Protein 6Y3W (pdb70)

Nearest PDB structures (foldseek):
  6y3w-assembly1_A-2  TM=1.004E+00  e=6.128E-29  Homo sapiens
  3sp5-assembly1_A  TM=1.003E+00  e=9.587E-29  Homo sapiens
  7b9m-assembly1_A-2  TM=1.004E+00  e=8.766E-29  Homo sapiens
  6hmu-assembly1_A-2  TM=1.004E+00  e=9.587E-29  Homo sapiens
  8b4q-assembly1_A-2  TM=1.004E+00  e=1.199E-28  Homo sapiens

Radius of gyration: 19.13 Å; Cα contacts (8 Å, |Δi|>4): 285; chains: 2; bounding box: 42×53×49 Å

Structure (mmCIF, N/CA/C/O backbone):
data_6Y3W
#
_entry.id   6Y3W
#
_cell.length_a   82.532
_cell.length_b   112.487
_cell.length_c   62.731
_cell.angle_alpha   90.000
_cell.angle_beta   90.000
_cell.angle_gamma   90.000
#
_symmetry.space_group_name_H-M   'C 2 2 21'
#
loop_
_entity.id
_entity.type
_entity.pdbx_description
1 polymer '14-3-3 protein sigma'
2 polymer 'Estrogen Related Receptor gamma phosphopetide'
3 non-polymer 'MAGNESIUM ION'
4 non-polymer 'CHLORIDE ION'
5 non-polymer 3-fluoranyl-~{N}-methyl-~{N}-(2-sulfanylethyl)benzamide
6 water water
#
loop_
_atom_site.group_PDB
_atom_site.id
_atom_site.type_symbol
_atom_site.label_atom_id
_atom_site.label_alt_id
_atom_site.label_comp_id
_atom_site.label_asym_id
_atom_site.label_entity_id
_atom_site.label_seq_id
_atom_site.pdbx_PDB_ins_code
_atom_site.Cartn_x
_atom_site.Cartn_y
_atom_site.Cartn_z
_atom_site.occupancy
_atom_site.B_iso_or_equiv
_atom_site.auth_seq_id
_atom_site.auth_comp_id
_atom_site.auth_asym_id
_atom_site.auth_atom_id
_atom_site.pdbx_PDB_model_num
ATOM 1 N N . ALA A 1 2 ? -43.412 -10.438 -5.236 1.00 29.60 -3 ALA A N 1
ATOM 2 C CA . ALA A 1 2 ? -43.181 -9.445 -6.321 1.00 25.30 -3 ALA A CA 1
ATOM 3 C C . ALA A 1 2 ? -42.387 -10.048 -7.490 1.00 21.25 -3 ALA A C 1
ATOM 4 O O . ALA A 1 2 ? -42.410 -9.521 -8.604 0.76 22.67 -3 ALA A O 1
ATOM 11 N N . MET A 1 3 ? -41.684 -11.158 -7.242 1.00 18.61 -2 MET A N 1
ATO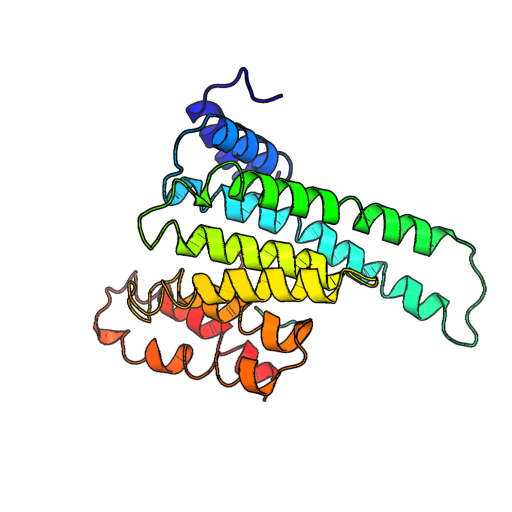M 12 C CA . MET A 1 3 ? -40.951 -11.874 -8.282 1.00 13.35 -2 MET A CA 1
ATOM 13 C C . MET A 1 3 ? -41.733 -13.030 -8.884 1.00 13.78 -2 MET A C 1
ATOM 14 O O . MET A 1 3 ? -41.193 -13.756 -9.730 1.00 13.60 -2 MET A O 1
ATOM 28 N N . GLY A 1 4 ? -42.997 -13.198 -8.496 1.00 15.54 -1 GLY A N 1
ATOM 29 C CA . GLY A 1 4 ? -43.761 -14.349 -8.938 1.00 14.45 -1 GLY A CA 1
ATOM 30 C C . GLY A 1 4 ? -43.980 -14.426 -10.438 1.00 13.42 -1 GLY A C 1
ATOM 31 O O . GLY A 1 4 ? -44.157 -15.524 -10.984 1.00 15.21 -1 GLY A O 1
ATOM 35 N N . SER A 1 5 ? -43.962 -13.279 -11.125 1.00 11.82 0 SER A N 1
ATOM 36 C CA . SER A 1 5 ? -44.171 -13.267 -12.571 1.00 11.76 0 SER A CA 1
ATOM 37 C C . SER A 1 5 ? -42.892 -13.439 -13.386 1.00 9.88 0 SER A C 1
ATOM 38 O O . SER A 1 5 ? -42.964 -13.549 -14.618 1.00 12.09 0 SER A O 1
ATOM 46 N N . MET A 1 6 ? -41.721 -13.471 -12.748 1.00 10.86 1 MET A N 1
ATOM 47 C CA . MET A 1 6 ? -40.464 -13.612 -13.464 1.00 10.68 1 MET A CA 1
ATOM 48 C C . MET A 1 6 ? -40.008 -15.062 -13.489 1.00 10.80 1 MET A C 1
ATOM 49 O O . MET A 1 6 ? -40.047 -15.753 -12.471 1.00 12.26 1 MET A O 1
ATOM 63 N N . GLU A 1 7 ? -39.493 -15.482 -14.643 1.00 11.27 2 GLU A N 1
ATOM 64 C CA . GLU A 1 7 ? -38.976 -16.841 -14.807 1.00 10.19 2 GLU A CA 1
ATOM 65 C C . GLU A 1 7 ? -37.843 -17.115 -13.830 1.00 11.72 2 GLU A C 1
ATOM 66 O O . GLU A 1 7 ? -36.996 -16.258 -13.579 1.00 11.80 2 GLU A O 1
ATOM 78 N N . ARG A 1 8 ? -37.777 -18.347 -13.334 1.00 11.02 3 ARG A N 1
ATOM 79 C CA . ARG A 1 8 ? -36.682 -18.747 -12.458 1.00 9.56 3 ARG A CA 1
ATOM 80 C C . ARG A 1 8 ? -35.324 -18.454 -13.093 1.00 10.81 3 ARG A C 1
ATOM 81 O O . ARG A 1 8 ? -34.424 -17.927 -12.426 1.00 10.48 3 ARG A O 1
ATOM 102 N N . ALA A 1 9 ? -35.131 -18.814 -14.367 1.00 11.50 4 ALA A N 1
ATOM 103 C CA . ALA A 1 9 ? -33.816 -18.630 -14.969 1.00 11.94 4 ALA A CA 1
ATOM 104 C C . ALA A 1 9 ? -33.472 -17.150 -15.056 1.00 10.76 4 ALA A C 1
ATOM 105 O O . ALA A 1 9 ? -32.297 -16.777 -14.959 1.00 11.83 4 ALA A O 1
ATOM 112 N N . SER A 1 10 ? -34.473 -16.299 -15.313 1.00 11.23 5 SER A N 1
ATOM 113 C CA . SER A 1 10 ? -34.243 -14.860 -15.402 1.00 10.87 5 SER A CA 1
ATOM 114 C C . SER A 1 10 ? -33.889 -14.275 -14.044 1.00 11.10 5 SER A C 1
ATOM 115 O O . SER A 1 10 ? -33.047 -13.371 -13.956 1.00 11.66 5 SER A O 1
ATOM 123 N N . LEU A 1 11 ? -34.511 -14.777 -12.970 1.00 10.13 6 LEU A N 1
ATOM 124 C CA . LEU A 1 11 ? -34.141 -14.355 -11.624 1.00 11.08 6 LEU A CA 1
ATOM 125 C C . LEU A 1 11 ? -32.686 -14.681 -11.328 1.00 11.46 6 LEU A C 1
ATOM 126 O O . LEU A 1 11 ? -31.970 -13.869 -10.733 1.00 11.19 6 LEU A O 1
ATOM 142 N N . ILE A 1 12 ? -32.247 -15.887 -11.695 1.00 11.05 7 ILE A N 1
ATOM 143 C CA . ILE A 1 12 ? -30.857 -16.282 -11.456 1.00 11.55 7 ILE A CA 1
ATOM 144 C C . ILE A 1 12 ? -29.906 -15.428 -12.289 1.00 11.76 7 ILE A C 1
ATOM 145 O O . ILE A 1 12 ? -28.876 -14.959 -11.786 1.00 11.31 7 ILE A O 1
ATOM 161 N N . GLN A 1 13 ? -30.239 -15.202 -13.563 1.00 10.82 8 GLN A N 1
ATOM 162 C CA . GLN A 1 13 ? -29.428 -14.333 -14.415 1.00 11.05 8 GLN A CA 1
ATOM 163 C C . GLN A 1 13 ? -29.308 -12.937 -13.823 1.00 11.16 8 GLN A C 1
ATOM 164 O O . GLN A 1 13 ? -28.212 -12.359 -13.779 1.00 13.78 8 GLN A O 1
ATOM 178 N N . LYS A 1 14 ? -30.426 -12.380 -13.352 1.00 10.90 9 LYS A N 1
ATOM 179 C CA . LYS A 1 14 ? -30.395 -11.037 -12.779 1.00 10.96 9 LYS A CA 1
ATOM 180 C C . LYS A 1 14 ? -29.681 -11.005 -11.433 1.00 11.19 9 LYS A C 1
ATOM 181 O O . LYS A 1 14 ? -29.028 -10.004 -11.106 1.00 11.85 9 LYS A O 1
ATOM 200 N N . ALA A 1 15 ? -29.748 -12.075 -10.645 1.00 10.83 10 ALA A N 1
ATOM 201 C CA . ALA A 1 15 ? -28.950 -12.113 -9.423 1.00 9.64 10 ALA A CA 1
ATOM 202 C C . ALA A 1 15 ? -27.460 -11.997 -9.738 1.00 11.24 10 ALA A C 1
ATOM 203 O O . ALA A 1 15 ? -26.708 -11.315 -9.022 1.00 11.46 10 ALA A O 1
ATOM 210 N N . LYS A 1 16 ? -27.004 -12.654 -10.802 1.00 11.79 11 LYS A N 1
ATOM 211 C CA . LYS A 1 16 ? -25.593 -12.576 -11.167 1.00 13.03 11 LYS A CA 1
ATOM 212 C C . LYS A 1 16 ? -25.236 -11.178 -11.651 1.00 11.45 11 LYS A C 1
ATOM 213 O O . LYS A 1 16 ? -24.148 -10.666 -11.346 1.00 14.83 11 LYS A O 1
ATOM 232 N N . LEU A 1 17 ? -26.135 -10.538 -12.397 1.00 11.53 12 LEU A N 1
ATOM 233 C CA . LEU A 1 17 ? -25.912 -9.151 -12.803 1.00 11.81 12 LEU A CA 1
ATOM 234 C C . LEU A 1 17 ? -25.864 -8.217 -11.596 1.00 12.68 12 LEU A C 1
ATOM 235 O O . LEU A 1 17 ? -25.009 -7.320 -11.516 1.00 14.55 12 LEU A O 1
ATOM 251 N N . ALA A 1 18 ? -26.787 -8.399 -10.650 1.00 12.49 13 ALA A N 1
ATOM 252 C CA . ALA A 1 18 ? -26.788 -7.583 -9.442 1.00 13.08 13 ALA A CA 1
ATOM 253 C C . ALA A 1 18 ? -25.482 -7.744 -8.678 1.00 13.26 13 ALA A C 1
ATOM 254 O O . ALA A 1 18 ? -24.943 -6.763 -8.144 1.00 14.65 13 ALA A O 1
ATOM 261 N N . GLU A 1 19 ? -24.972 -8.972 -8.574 1.00 12.20 14 GLU A N 1
ATOM 262 C CA . GLU A 1 19 ? -23.671 -9.170 -7.936 1.00 14.50 14 GLU A CA 1
ATOM 263 C C . GLU A 1 19 ? -22.581 -8.348 -8.634 1.00 15.58 14 GLU A C 1
ATOM 264 O O . GLU A 1 19 ? -21.810 -7.631 -7.975 1.00 16.41 14 GLU A O 1
ATOM 276 N N . GLN A 1 20 ? -22.511 -8.421 -9.965 1.00 15.37 15 GLN A N 1
ATOM 277 C CA . GLN A 1 20 ? -21.492 -7.665 -10.693 1.00 16.53 15 GLN A CA 1
ATOM 278 C C . GLN A 1 20 ? -21.614 -6.166 -10.441 1.00 16.74 15 GLN A C 1
ATOM 279 O O . GLN A 1 20 ? -20.598 -5.444 -10.418 1.00 19.81 15 GLN A O 1
ATOM 293 N N . ALA A 1 21 ? -22.835 -5.668 -10.260 1.00 14.55 16 ALA A N 1
ATOM 294 C CA . ALA A 1 21 ? -23.109 -4.258 -10.016 1.00 14.00 16 ALA A CA 1
ATOM 295 C C . ALA A 1 21 ? -23.063 -3.888 -8.536 1.00 15.03 16 ALA A C 1
ATOM 296 O O . ALA A 1 21 ? -23.326 -2.726 -8.191 1.00 16.22 16 ALA A O 1
ATOM 303 N N . GLU A 1 22 ? -22.746 -4.841 -7.668 1.00 16.14 17 GLU A N 1
ATOM 304 C CA . GLU A 1 22 ? -22.706 -4.617 -6.219 1.00 15.79 17 GLU A CA 1
ATOM 305 C C . GLU A 1 22 ? -24.038 -4.095 -5.678 1.00 16.84 17 GLU A C 1
ATOM 306 O O . GLU A 1 22 ? -24.092 -3.294 -4.738 1.00 19.96 17 GLU A O 1
ATOM 318 N N . ARG A 1 23 ? -25.128 -4.622 -6.231 1.00 13.75 18 ARG A N 1
ATOM 319 C CA . ARG A 1 23 ? -26.499 -4.306 -5.834 1.00 12.51 18 ARG A CA 1
ATOM 320 C C . ARG A 1 23 ? -27.046 -5.501 -5.047 1.00 12.52 18 ARG A C 1
ATOM 321 O O . ARG A 1 23 ? -27.850 -6.299 -5.546 1.00 12.78 18 ARG A O 1
ATOM 342 N N . TYR A 1 24 ? -26.608 -5.617 -3.792 1.00 12.13 19 TYR A N 1
ATOM 343 C CA . TYR A 1 24 ? -26.843 -6.846 -3.038 1.00 12.20 19 TYR A CA 1
ATOM 344 C C . TYR A 1 24 ? -28.278 -6.966 -2.557 1.00 12.26 19 TYR A C 1
ATOM 345 O O . TYR A 1 24 ? -28.784 -8.084 -2.429 1.00 12.62 19 TYR A O 1
ATOM 363 N N A GLU A 1 25 ? -28.948 -5.852 -2.265 0.53 12.69 20 GLU A N 1
ATOM 364 N N C GLU A 1 25 ? -28.947 -5.849 -2.271 0.47 12.69 20 GLU A N 1
ATOM 365 C CA A GLU A 1 25 ? -30.370 -5.928 -1.939 0.53 12.02 20 GLU A CA 1
ATOM 366 C CA C GLU A 1 25 ? -30.368 -5.915 -1.939 0.47 12.05 20 GLU A CA 1
ATOM 367 C C A GLU A 1 25 ? -31.166 -6.486 -3.112 0.53 12.82 20 GLU A C 1
ATOM 368 C C C GLU A 1 25 ? -31.165 -6.485 -3.109 0.47 12.79 20 GLU A C 1
ATOM 369 O O A GLU A 1 25 ? -32.012 -7.369 -2.936 0.53 12.71 20 GLU A O 1
ATOM 370 O O C GLU A 1 25 ? -32.020 -7.360 -2.930 0.47 12.71 20 GLU A O 1
ATOM 393 N N . ASP A 1 26 ? -30.891 -6.010 -4.325 1.00 10.70 21 ASP A N 1
ATOM 394 C CA . ASP A 1 26 ? -31.560 -6.567 -5.492 1.00 11.31 21 ASP A CA 1
ATOM 395 C C . ASP A 1 26 ? -31.200 -8.040 -5.652 1.00 11.37 21 ASP A C 1
ATOM 396 O O . ASP A 1 26 ? -32.056 -8.875 -5.973 1.00 12.10 21 ASP A O 1
ATOM 405 N N . MET A 1 27 ? -29.918 -8.374 -5.486 1.00 11.25 22 MET A N 1
ATOM 406 C CA . MET A 1 27 ? -29.471 -9.758 -5.608 1.00 11.01 22 MET A CA 1
ATOM 407 C C . MET A 1 27 ? -30.265 -10.658 -4.670 1.00 10.43 22 MET A C 1
ATOM 408 O O . MET A 1 27 ? -30.716 -11.752 -5.070 1.00 11.03 22 MET A O 1
ATOM 422 N N . ALA A 1 28 ? -30.447 -10.220 -3.423 1.00 10.21 23 ALA A N 1
ATOM 423 C CA . ALA A 1 28 ? -31.184 -11.024 -2.460 1.00 10.62 23 ALA A CA 1
ATOM 424 C C . ALA A 1 28 ? -32.647 -11.152 -2.855 1.00 11.00 23 ALA A C 1
ATOM 425 O O . ALA A 1 28 ? -33.234 -12.235 -2.724 1.00 11.60 23 ALA A O 1
ATOM 432 N N . ALA A 1 29 ? -33.256 -10.073 -3.353 1.00 10.44 24 ALA A N 1
ATOM 433 C CA . ALA A 1 29 ? -34.653 -10.158 -3.751 1.00 11.53 24 ALA A CA 1
ATOM 434 C C . ALA A 1 29 ? -34.830 -11.119 -4.920 1.00 11.19 24 ALA A C 1
ATOM 435 O O . ALA A 1 29 ? -35.814 -11.867 -4.973 1.00 11.32 24 ALA A O 1
ATOM 442 N N . PHE A 1 30 ? -33.897 -11.113 -5.874 1.00 9.96 25 PHE A N 1
ATOM 443 C CA . PHE A 1 30 ? -33.962 -12.047 -6.987 1.00 10.09 25 PHE A CA 1
ATOM 444 C C . PHE A 1 30 ? -33.811 -13.487 -6.513 1.00 12.78 25 PHE A C 1
ATOM 445 O O . PHE A 1 30 ? -34.550 -14.372 -6.965 1.00 10.80 25 PHE A O 1
ATOM 462 N N . MET A 1 31 ? -32.862 -13.746 -5.606 1.00 10.59 26 MET A N 1
ATOM 463 C CA . MET A 1 31 ? -32.666 -15.105 -5.117 1.00 9.55 26 MET A CA 1
ATOM 464 C C . MET A 1 31 ? -33.830 -15.574 -4.250 1.00 9.77 26 MET A C 1
ATOM 465 O O . MET A 1 31 ? -34.162 -16.765 -4.280 1.00 11.03 26 MET A O 1
ATOM 479 N N . LYS A 1 32 ? -34.426 -14.699 -3.427 1.00 10.33 27 LYS A N 1
ATOM 480 C CA . LYS A 1 32 ? -35.656 -15.057 -2.717 1.00 10.65 27 LYS A CA 1
ATOM 481 C C . LYS A 1 32 ? -36.734 -15.479 -3.717 1.00 11.79 27 LYS A C 1
ATOM 482 O O . LYS A 1 32 ? -37.394 -16.520 -3.550 1.00 11.88 27 LYS A O 1
ATOM 501 N N . GLY A 1 33 ? -36.910 -14.705 -4.790 1.00 10.19 28 GLY A N 1
ATOM 502 C CA . GLY A 1 33 ? -37.865 -15.094 -5.808 1.00 10.81 28 GLY A CA 1
ATOM 503 C C . GLY A 1 33 ? -37.547 -16.452 -6.392 1.00 11.47 28 GLY A C 1
ATOM 504 O O . GLY A 1 33 ? -38.442 -17.260 -6.658 1.00 11.84 28 GLY A O 1
ATOM 508 N N . ALA A 1 34 ? -36.269 -16.723 -6.640 1.00 10.60 29 ALA A N 1
ATOM 509 C CA . ALA A 1 34 ? -35.900 -18.016 -7.199 1.00 10.42 29 ALA A CA 1
ATOM 510 C C . ALA A 1 34 ? -36.226 -19.150 -6.227 1.00 9.57 29 ALA A C 1
ATOM 511 O O . ALA A 1 34 ? -36.752 -20.195 -6.637 1.00 11.29 29 ALA A O 1
ATOM 518 N N . VAL A 1 35 ? -35.877 -18.993 -4.947 1.00 10.22 30 VAL A N 1
ATOM 519 C CA . VAL A 1 35 ? -36.227 -20.007 -3.953 1.00 10.57 30 VAL A CA 1
ATOM 520 C C . VAL A 1 35 ? -37.724 -20.256 -3.945 1.00 10.92 30 VAL A C 1
ATOM 521 O O . VAL A 1 35 ? -38.170 -21.412 -3.877 1.00 12.02 30 VAL A O 1
ATOM 534 N N . GLU A 1 36 ? -38.519 -19.191 -3.993 1.00 11.46 31 GLU A N 1
ATOM 535 C CA . GLU A 1 36 ? -39.968 -19.325 -3.885 1.00 10.46 31 GLU A CA 1
ATOM 536 C C . GLU A 1 36 ? -40.603 -19.991 -5.100 1.00 12.04 31 GLU A C 1
ATOM 537 O O . GLU A 1 36 ? -41.799 -20.317 -5.041 1.00 13.26 31 GLU A O 1
ATOM 549 N N . LYS A 1 37 ? -39.849 -20.248 -6.180 1.00 10.73 32 LYS A N 1
ATOM 550 C CA . LYS A 1 37 ? -40.380 -21.080 -7.259 1.00 10.72 32 LYS A CA 1
ATOM 551 C C . LYS A 1 37 ? -40.612 -22.522 -6.818 1.00 11.12 32 LYS A C 1
ATOM 552 O O . LYS A 1 37 ? -41.347 -23.262 -7.489 1.00 12.70 32 LYS A O 1
ATOM 571 N N . GLY A 1 38 ? -39.981 -22.949 -5.721 1.00 10.48 33 GLY A N 1
ATOM 572 C CA . GLY A 1 38 ? -40.236 -24.251 -5.129 1.00 11.49 33 GLY A CA 1
ATOM 573 C C . GLY A 1 38 ? -39.290 -25.362 -5.538 1.00 12.12 33 GLY A C 1
ATOM 574 O O . GLY A 1 38 ? -39.371 -26.459 -4.965 1.00 15.40 33 GLY A O 1
ATOM 578 N N . GLU A 1 39 ? -38.422 -25.139 -6.507 1.00 12.53 34 GLU A N 1
ATOM 579 C CA . GLU A 1 39 ? -37.447 -26.152 -6.904 1.00 12.51 34 GLU A CA 1
ATOM 580 C C . GLU A 1 39 ? -36.217 -26.073 -6.012 1.00 13.40 34 GLU A C 1
ATOM 581 O O . GLU A 1 39 ? -35.909 -25.018 -5.451 1.00 12.93 34 GLU A O 1
ATOM 593 N N . GLU A 1 40 ? -35.525 -27.199 -5.863 1.00 13.28 35 GLU A N 1
ATOM 594 C CA . GLU A 1 40 ? -34.246 -27.230 -5.167 1.00 11.30 35 GLU A CA 1
ATOM 595 C C . GLU A 1 40 ? -33.232 -26.337 -5.882 1.00 12.13 35 GLU A C 1
ATOM 596 O O . GLU A 1 40 ? -33.368 -26.011 -7.065 1.00 13.85 35 GLU A O 1
ATOM 608 N N . LEU A 1 41 ? -32.234 -25.892 -5.123 1.00 12.16 36 LEU A N 1
ATOM 609 C CA . LEU A 1 41 ? -31.166 -25.048 -5.641 1.00 12.13 36 LEU A CA 1
ATOM 610 C C . LEU A 1 41 ? -29.948 -25.897 -5.965 1.00 12.72 36 LEU A C 1
ATOM 611 O O . LEU A 1 41 ? -29.598 -26.813 -5.213 1.00 13.88 36 LEU A O 1
ATOM 627 N N . SER A 1 42 ? -29.271 -25.559 -7.056 1.00 11.64 37 SER A N 1
ATOM 628 C CA . SER A 1 42 ? -27.966 -26.145 -7.355 1.00 12.38 37 SER A CA 1
ATOM 629 C C . SER A 1 42 ? -26.870 -25.563 -6.452 1.00 10.39 37 SER A C 1
ATOM 630 O O . SER A 1 42 ? -27.077 -24.590 -5.732 1.00 11.43 37 SER A O 1
ATOM 639 N N . ASN A 1 43 ? -25.660 -26.135 -6.537 1.00 11.55 38 ASN A N 1
ATOM 640 C CA . ASN A 1 43 ? -24.535 -25.624 -5.758 1.00 11.26 38 ASN A CA 1
ATOM 641 C C . ASN A 1 43 ? -24.299 -24.142 -6.051 1.00 11.53 38 ASN A C 1
ATOM 642 O O . ASN A 1 43 ? -24.134 -23.320 -5.140 1.00 12.37 38 ASN A O 1
ATOM 653 N N . GLU A 1 44 ? -24.260 -23.789 -7.332 1.00 10.89 39 GLU A N 1
ATOM 654 C CA . GLU A 1 44 ? -24.028 -22.395 -7.695 1.00 11.45 39 GLU A CA 1
ATOM 655 C C . GLU A 1 44 ? -25.134 -21.505 -7.153 1.00 10.83 39 GLU A C 1
ATOM 656 O O . GLU A 1 44 ? -24.870 -20.392 -6.677 1.00 12.28 39 GLU A O 1
ATOM 668 N N . GLU A 1 45 ? -26.386 -21.956 -7.248 1.00 10.73 40 GLU A N 1
ATOM 669 C CA . GLU A 1 45 ? -27.507 -21.136 -6.803 1.00 11.30 40 GLU A CA 1
ATOM 670 C C . GLU A 1 45 ? -27.496 -20.964 -5.281 1.00 10.17 40 GLU A C 1
ATOM 671 O O . GLU A 1 45 ? -27.807 -19.876 -4.777 1.00 11.72 40 GLU A O 1
ATOM 683 N N . ARG A 1 46 ? -27.115 -22.008 -4.530 1.00 10.74 41 ARG A N 1
ATOM 684 C CA . ARG A 1 46 ? -26.983 -21.869 -3.079 1.00 11.76 41 ARG A CA 1
ATOM 685 C C . ARG A 1 46 ? -25.948 -20.814 -2.742 1.00 11.85 41 ARG A C 1
ATOM 686 O O . ARG A 1 46 ? -26.139 -20.001 -1.827 1.00 12.02 41 ARG A O 1
ATOM 707 N N A ASN A 1 47 ? -24.845 -20.780 -3.480 0.51 11.15 42 ASN A N 1
ATOM 708 N N B ASN A 1 47 ? -24.830 -20.818 -3.480 0.49 11.19 42 ASN A N 1
ATOM 709 C CA A ASN A 1 47 ? -23.822 -19.784 -3.184 0.51 12.39 42 ASN A CA 1
ATOM 710 C CA B ASN A 1 47 ? -23.792 -19.817 -3.262 0.49 12.30 42 ASN A CA 1
ATOM 711 C C A ASN A 1 47 ? -24.269 -18.377 -3.560 0.51 11.64 42 ASN A C 1
ATOM 712 C C B ASN A 1 47 ? -24.328 -18.415 -3.509 0.49 11.69 42 ASN A C 1
ATOM 713 O O A ASN A 1 47 ? -23.884 -17.414 -2.886 0.51 12.78 42 ASN A O 1
ATOM 714 O O B ASN A 1 47 ? -24.055 -17.502 -2.718 0.49 11.31 42 ASN A O 1
ATOM 735 N N . LEU A 1 48 ? -25.108 -18.229 -4.585 1.00 11.24 43 LEU A N 1
ATOM 736 C CA . LEU A 1 48 ? -25.642 -16.910 -4.893 1.00 10.64 43 LEU A CA 1
ATOM 737 C C . LEU A 1 48 ? -26.562 -16.436 -3.778 1.00 11.08 43 LEU A C 1
ATOM 738 O O . LEU A 1 48 ? -26.536 -15.255 -3.404 1.00 11.86 43 LEU A O 1
ATOM 754 N N . LEU A 1 49 ? -27.399 -17.333 -3.249 1.00 11.33 44 LEU A N 1
ATOM 755 C CA . LEU A 1 49 ? -28.287 -16.990 -2.139 1.00 11.92 44 LEU A CA 1
ATOM 756 C C . LEU A 1 49 ? -27.480 -16.530 -0.929 1.00 11.60 44 LEU A C 1
ATOM 757 O O . LEU A 1 49 ? -27.818 -15.532 -0.280 1.00 11.68 44 LEU A O 1
ATOM 773 N N . SER A 1 50 ? -26.410 -17.275 -0.601 1.00 11.48 45 SER A N 1
ATOM 774 C CA . SER A 1 50 ? -25.563 -16.967 0.539 1.00 11.19 45 SER A CA 1
ATOM 775 C C . SER A 1 50 ? -24.852 -15.635 0.357 1.00 11.41 45 SER A C 1
ATOM 776 O O . SER A 1 50 ? -24.869 -14.785 1.261 1.00 12.16 45 SER A O 1
ATOM 784 N N . VAL A 1 51 ? -24.231 -15.420 -0.804 1.00 11.86 46 VAL A N 1
ATOM 785 C CA . VAL A 1 51 ? -23.533 -14.155 -1.055 1.00 13.49 46 VAL A CA 1
ATOM 786 C C . VAL A 1 51 ? -24.487 -12.976 -0.872 1.00 13.37 46 VAL A C 1
ATOM 787 O O . VAL A 1 51 ? -24.155 -11.956 -0.247 1.00 12.66 46 VAL A O 1
ATOM 794 N N . ALA A 1 52 ? -25.682 -13.078 -1.443 1.00 11.00 47 ALA A N 1
ATOM 795 C CA . ALA A 1 52 ? -26.598 -11.945 -1.449 1.00 11.71 47 ALA A CA 1
ATOM 796 C C . ALA A 1 52 ? -26.967 -11.546 -0.029 1.00 11.38 47 ALA A C 1
ATOM 797 O O . ALA A 1 52 ? -26.819 -10.377 0.373 1.00 11.55 47 ALA A O 1
ATOM 804 N N . TYR A 1 53 ? -27.478 -12.505 0.748 1.00 10.33 48 TYR A N 1
ATOM 805 C CA . TYR A 1 53 ? -27.957 -12.179 2.084 1.00 10.59 48 TYR A CA 1
ATOM 806 C C . TYR A 1 53 ? -26.807 -11.881 3.035 1.00 11.52 48 TYR A C 1
ATOM 807 O O . TYR A 1 53 ? -26.959 -11.023 3.905 1.00 11.66 48 TYR A O 1
ATOM 825 N N . LYS A 1 54 ? -25.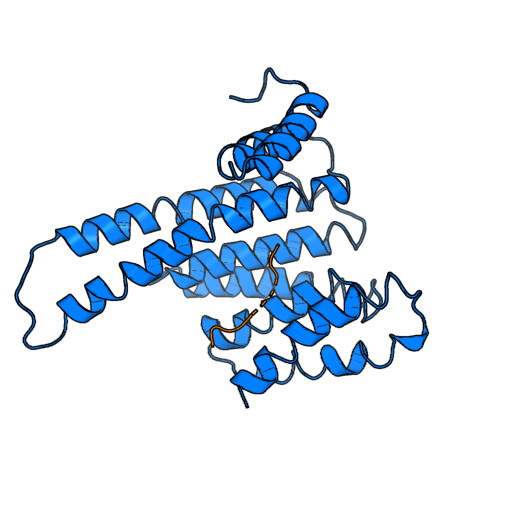637 -12.511 2.870 1.00 10.70 49 LYS A N 1
ATOM 826 C CA . LYS A 1 54 ? -24.530 -12.178 3.761 1.00 11.85 49 LYS A CA 1
ATOM 827 C C . LYS A 1 54 ? -24.087 -10.740 3.563 1.00 12.19 49 LYS A C 1
ATOM 828 O O . LYS A 1 54 ? -23.724 -10.056 4.526 1.00 12.55 49 LYS A O 1
ATOM 847 N N . ASN A 1 55 ? -24.105 -10.258 2.328 1.00 11.45 50 ASN A N 1
ATOM 848 C CA . ASN A 1 55 ? -23.756 -8.870 2.091 1.00 11.72 50 ASN A CA 1
ATOM 849 C C . ASN A 1 55 ? -24.807 -7.923 2.657 1.00 12.05 50 ASN A C 1
ATOM 850 O O . ASN A 1 55 ? -24.464 -6.922 3.287 1.00 14.12 50 ASN A O 1
ATOM 861 N N . VAL A 1 56 ? -26.091 -8.214 2.454 1.00 11.56 51 VAL A N 1
ATOM 862 C CA . VAL A 1 56 ? -27.136 -7.350 3.008 1.00 11.06 51 VAL A CA 1
ATOM 863 C C . VAL A 1 56 ? -27.017 -7.286 4.529 1.00 11.93 51 VAL A C 1
ATOM 864 O O . VAL A 1 56 ? -26.929 -6.203 5.122 1.00 13.31 51 VAL A O 1
ATOM 877 N N . VAL A 1 57 ? -27.038 -8.444 5.194 1.00 11.86 52 VAL A N 1
ATOM 878 C CA A VAL A 1 57 ? -27.008 -8.434 6.655 0.39 11.72 52 VAL A CA 1
ATOM 879 C CA B VAL A 1 57 ? -27.000 -8.442 6.659 0.61 11.66 52 VAL A CA 1
ATOM 880 C C . VAL A 1 57 ? -25.669 -7.920 7.171 1.00 12.16 52 VAL A C 1
ATOM 881 O O . VAL A 1 57 ? -25.598 -7.356 8.270 1.00 13.32 52 VAL A O 1
ATOM 906 N N . GLY A 1 58 ? -24.587 -8.109 6.408 1.00 12.26 53 GLY A N 1
ATOM 907 C CA . GLY A 1 58 ? -23.294 -7.607 6.841 1.00 13.64 53 GLY A CA 1
ATOM 908 C C . GLY A 1 58 ? -23.267 -6.097 6.948 1.00 14.54 53 GLY A C 1
ATOM 909 O O . GLY A 1 58 ? -22.709 -5.542 7.904 1.00 15.40 53 GLY A O 1
ATOM 913 N N . GLY A 1 59 ? -23.885 -5.414 5.990 1.00 13.54 54 GLY A N 1
ATOM 914 C CA . GLY A 1 59 ? -24.010 -3.971 6.092 1.00 13.73 54 GLY A CA 1
ATOM 915 C C . GLY A 1 59 ? -24.843 -3.554 7.287 1.00 13.29 54 GLY A C 1
ATOM 916 O O . GLY A 1 59 ? -24.515 -2.581 7.975 1.00 15.40 54 GLY A O 1
ATOM 920 N N . GLN A 1 60 ? -25.934 -4.275 7.552 1.00 12.53 55 GLN A N 1
ATOM 921 C CA . GLN A 1 60 ? -26.793 -3.943 8.688 1.00 12.58 55 GLN A CA 1
ATOM 922 C C . GLN A 1 60 ? -26.057 -4.158 10.007 1.00 13.55 55 GLN A C 1
ATOM 923 O O . GLN A 1 60 ? -26.176 -3.344 10.941 1.00 13.33 55 GLN A O 1
ATOM 937 N N . ARG A 1 61 ? -25.320 -5.269 10.115 1.00 13.10 56 ARG A N 1
ATOM 938 C CA . ARG A 1 61 ? -24.597 -5.569 11.342 1.00 12.30 56 ARG A CA 1
ATOM 939 C C . ARG A 1 61 ? -23.537 -4.516 11.613 1.00 12.50 56 ARG A C 1
ATOM 940 O O . ARG A 1 61 ? -23.364 -4.080 12.757 1.00 12.71 56 ARG A O 1
ATOM 961 N N . ALA A 1 62 ? -22.795 -4.123 10.578 1.00 12.40 57 ALA A N 1
ATOM 962 C CA . ALA A 1 62 ? -21.779 -3.099 10.764 1.00 13.83 57 ALA A CA 1
ATOM 963 C C . ALA A 1 62 ? -22.410 -1.788 11.225 1.00 13.16 57 ALA A C 1
ATOM 964 O O . ALA A 1 62 ? -21.874 -1.113 12.119 1.00 15.12 57 ALA A O 1
ATOM 971 N N . ALA A 1 63 ? -23.548 -1.411 10.634 1.00 12.49 58 ALA A N 1
ATOM 972 C CA . ALA A 1 63 ? -24.228 -0.184 11.053 1.00 13.40 58 ALA A CA 1
ATOM 973 C C . ALA A 1 63 ? -24.734 -0.294 12.485 1.00 13.39 58 ALA A C 1
ATOM 974 O O . ALA A 1 63 ? -24.588 0.650 13.281 1.00 13.06 58 ALA A O 1
ATOM 981 N N . TRP A 1 64 ? -25.306 -1.449 12.844 1.00 12.31 59 TRP A N 1
ATOM 982 C CA . TRP A 1 64 ? -25.788 -1.680 14.199 1.00 13.13 59 TRP A CA 1
ATOM 983 C C . TRP A 1 64 ? -24.659 -1.519 15.208 1.00 14.29 59 TRP A C 1
ATOM 984 O O . TRP A 1 64 ? -24.847 -0.903 16.266 1.00 14.55 59 TRP A O 1
ATOM 1005 N N . ARG A 1 65 ? -23.468 -2.051 14.898 1.00 13.36 60 ARG A N 1
ATOM 1006 C CA . ARG A 1 65 ? -22.361 -1.934 15.842 1.00 14.02 60 ARG A CA 1
ATOM 1007 C C . ARG A 1 65 ? -21.941 -0.478 16.007 1.00 15.36 60 ARG A C 1
ATOM 1008 O O . ARG A 1 65 ? -21.620 -0.050 17.125 1.00 15.94 60 ARG A O 1
ATOM 1029 N N . VAL A 1 66 ? -21.932 0.299 14.917 1.00 14.00 61 VAL A N 1
ATOM 1030 C CA . VAL A 1 66 ? -21.590 1.720 15.029 1.00 14.69 61 VAL A CA 1
ATOM 1031 C C . VAL A 1 66 ? -22.577 2.418 15.954 1.00 14.12 61 VAL A C 1
ATOM 1032 O O . VAL A 1 66 ? -22.190 3.159 16.869 1.00 14.84 61 VAL A O 1
ATOM 1045 N N . LEU A 1 67 ? -23.874 2.190 15.724 1.00 13.35 62 LEU A N 1
ATOM 1046 C CA . LEU A 1 67 ? -24.909 2.856 16.503 1.00 13.59 62 LEU A CA 1
ATOM 1047 C C . LEU A 1 67 ? -24.919 2.382 17.950 1.00 16.34 62 LEU A C 1
ATOM 1048 O O . LEU A 1 67 ? -25.158 3.183 18.865 1.00 15.80 62 LEU A O 1
ATOM 1064 N N . SER A 1 68 ? -24.693 1.081 18.175 1.00 15.81 63 SER A N 1
ATOM 1065 C CA A SER A 1 68 ? -24.651 0.552 19.540 0.68 14.20 63 SER A CA 1
ATOM 1066 C CA B SER A 1 68 ? -24.654 0.564 19.541 0.32 14.28 63 SER A CA 1
ATOM 1067 C C . SER A 1 68 ? -23.504 1.172 20.329 1.00 15.89 63 SER A C 1
ATOM 1068 O O . SER A 1 68 ? -23.645 1.458 21.530 1.00 17.02 63 SER A O 1
ATOM 1083 N N . SER A 1 69 ? -22.364 1.379 19.679 1.00 15.21 64 SER A N 1
ATOM 1084 C CA . SER A 1 69 ? -21.2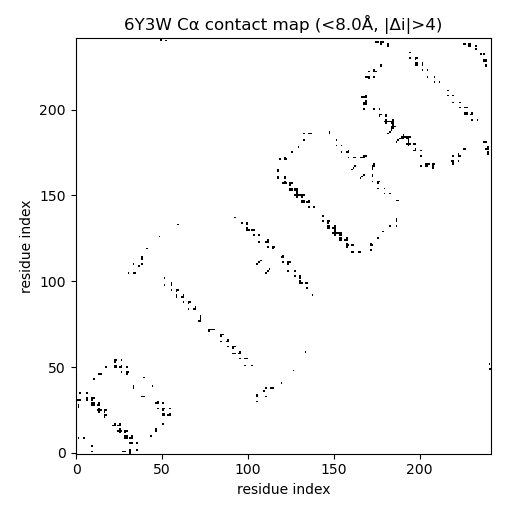37 2.008 20.361 1.00 16.85 64 SER A CA 1
ATOM 1085 C C . SER A 1 69 ? -21.562 3.449 20.743 1.00 20.03 64 SER A C 1
ATOM 1086 O O . SER A 1 69 ? -21.236 3.892 21.854 1.00 20.10 64 SER A O 1
ATOM 1094 N N . ILE A 1 70 ? -22.184 4.204 19.833 1.00 16.83 65 ILE A N 1
ATOM 1095 C CA . ILE A 1 70 ? -22.594 5.571 20.160 1.00 17.73 65 ILE A CA 1
ATOM 1096 C C . ILE A 1 70 ? -23.567 5.562 21.331 1.00 21.13 65 ILE A C 1
ATOM 1097 O O . ILE A 1 70 ? -23.458 6.374 22.265 1.00 21.80 65 ILE A O 1
ATOM 1113 N N . GLU A 1 71 ? -24.527 4.641 21.311 1.00 16.41 66 GLU A N 1
ATOM 1114 C CA . GLU A 1 71 ? -25.510 4.548 22.383 1.00 17.82 66 GLU A CA 1
ATOM 1115 C C . GLU A 1 71 ? -24.833 4.229 23.709 1.00 20.14 66 GLU A C 1
ATOM 1116 O O . GLU A 1 71 ? -25.166 4.823 24.746 1.00 23.13 66 GLU A O 1
ATOM 1128 N N . GLN A 1 72 ? -23.863 3.314 23.691 1.00 20.13 67 GLN A N 1
ATOM 1129 C CA . GLN A 1 72 ? -23.135 2.975 24.910 1.00 25.83 67 GLN A CA 1
ATOM 1130 C C . GLN A 1 72 ? -22.433 4.202 25.479 1.00 25.53 67 GLN A C 1
ATOM 1131 O O . GLN A 1 72 ? -22.525 4.485 26.680 1.00 29.38 67 GLN A O 1
ATOM 1135 N N . LYS A 1 73 ? 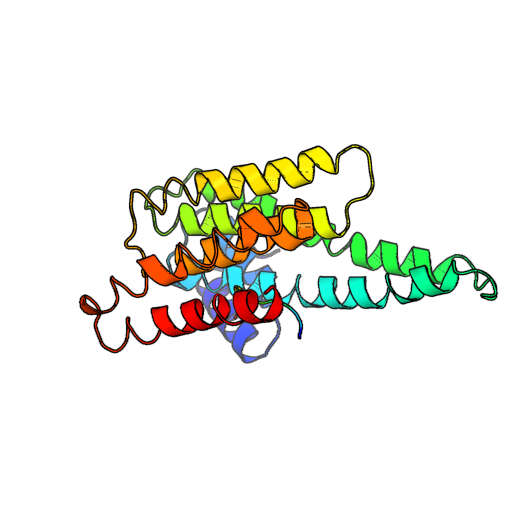-21.729 4.952 24.628 1.00 25.19 68 LYS A N 1
ATOM 1136 C CA . LYS A 1 73 ? -21.045 6.157 25.089 1.00 27.65 68 LYS A CA 1
ATOM 1137 C C . LYS A 1 73 ? -22.030 7.179 25.638 1.00 39.66 68 LYS A C 1
ATOM 1138 O O . LYS A 1 73 ? -21.695 7.934 26.558 1.00 37.64 68 LYS A O 1
ATOM 1146 N N . SER A 1 74 ? -23.247 7.212 25.099 1.00 27.51 69 SER A N 1
ATOM 1147 C CA . SER A 1 74 ? -24.252 8.166 25.551 1.00 30.68 69 SER A CA 1
ATOM 1148 C C . SER A 1 74 ? -24.745 7.869 26.959 1.00 35.69 69 SER A C 1
ATOM 1149 O O . SER A 1 74 ? -25.280 8.770 27.615 1.00 42.16 69 SER A O 1
ATOM 1157 N N . ASN A 1 75 ? -24.593 6.635 27.435 1.00 37.38 70 ASN A N 1
ATOM 1158 C CA . ASN A 1 75 ? -25.058 6.251 28.761 1.00 45.79 70 ASN A CA 1
ATOM 1159 C C . ASN A 1 75 ? -23.919 6.114 29.765 1.00 43.01 70 ASN A C 1
ATOM 1160 O O . ASN A 1 75 ? -24.122 5.565 30.853 1.00 53.36 70 ASN A O 1
ATOM 1171 N N . GLU A 1 76 ? -22.729 6.603 29.429 1.00 42.86 71 GLU A N 1
ATOM 1172 C CA . GLU A 1 76 ? -21.640 6.680 30.388 1.00 43.02 71 GLU A CA 1
ATOM 1173 C C . GLU A 1 76 ? -21.829 7.906 31.278 0.91 50.96 71 GLU A C 1
ATOM 1174 O O . GLU A 1 76 ? -22.453 8.896 30.885 1.00 46.33 71 GLU A O 1
ATOM 1186 N N . GLU A 1 77 ? -21.289 7.831 32.493 0.92 51.85 72 GLU A N 1
ATOM 1187 C CA . GLU A 1 77 ? -21.338 8.975 33.392 0.65 52.08 72 GLU A CA 1
ATOM 1188 C C . GLU A 1 77 ? -20.618 10.159 32.759 1.00 45.44 72 GLU A C 1
ATOM 1189 O O . GLU A 1 77 ? -19.541 10.013 32.173 1.00 49.48 72 GLU A O 1
ATOM 1193 N N . GLY A 1 78 ? -21.225 11.339 32.874 1.00 46.22 73 GLY A N 1
ATOM 1194 C CA . GLY A 1 78 ? -20.662 12.550 32.319 1.00 49.02 73 GLY A CA 1
ATOM 1195 C C . GLY A 1 78 ? -21.114 12.879 30.914 0.59 43.71 73 GLY A C 1
ATOM 1196 O O . GLY A 1 78 ? -20.751 13.945 30.396 1.00 45.81 73 GLY A O 1
ATOM 1200 N N . SER A 1 79 ? -21.890 12.004 30.282 1.00 42.22 74 SER A N 1
ATOM 1201 C CA . SER A 1 79 ? -22.381 12.256 28.936 1.00 38.32 74 SER A CA 1
ATOM 1202 C C . SER A 1 79 ? -23.613 13.150 28.989 1.00 45.71 74 SER A C 1
ATOM 1203 O O . SER A 1 79 ? -24.478 12.997 29.858 1.00 44.43 74 SER A O 1
ATOM 1207 N N . GLU A 1 80 ? -23.677 14.101 28.064 1.00 39.05 75 GLU A N 1
ATOM 1208 C CA . GLU A 1 80 ? -24.829 14.985 27.965 1.00 45.26 75 GLU A CA 1
ATOM 1209 C C . GLU A 1 80 ? -26.019 14.220 27.395 1.00 44.56 75 GLU A C 1
ATOM 1210 O O . GLU A 1 80 ? -25.873 13.399 26.485 1.00 39.24 75 GLU A O 1
ATOM 1222 N N . GLU A 1 81 ? -27.202 14.481 27.948 1.00 38.34 76 GLU A N 1
ATOM 1223 C CA . GLU A 1 81 ? -28.420 13.837 27.467 1.00 38.87 76 GLU A CA 1
ATOM 1224 C C . GLU A 1 81 ? -28.796 14.411 26.110 1.00 38.72 76 GLU A C 1
ATOM 1225 O O . GLU A 1 81 ? -29.014 15.619 25.980 0.38 33.29 76 GLU A O 1
ATOM 1230 N N . LYS A 1 82 ? -28.883 13.547 25.101 1.00 31.45 77 LYS A N 1
ATOM 1231 C CA . LYS A 1 82 ? -29.186 13.970 23.741 1.00 42.20 77 LYS A CA 1
ATOM 1232 C C . LYS A 1 82 ? -30.568 13.539 23.276 1.00 41.83 77 LYS A C 1
ATOM 1233 O O . LYS A 1 82 ? -30.916 13.776 22.112 0.73 35.78 77 LYS A O 1
ATOM 1237 N N . GLY A 1 83 ? -31.357 12.909 24.143 1.00 25.38 78 GLY A N 1
ATOM 1238 C CA . GLY A 1 83 ? -32.697 12.509 23.797 1.00 20.94 78 GLY A CA 1
ATOM 1239 C C . GLY A 1 83 ? -32.772 11.078 23.311 1.00 17.46 78 GLY A C 1
ATOM 1240 O O . GLY A 1 83 ? -31.802 10.320 23.383 1.00 19.73 78 GLY A O 1
ATOM 1244 N N . PRO A 1 84 ? -33.943 10.692 22.799 1.00 14.96 79 PRO A N 1
ATOM 1245 C CA . PRO A 1 84 ? -34.193 9.294 22.421 1.00 13.62 79 PRO A CA 1
ATOM 1246 C C . PRO A 1 84 ? -33.668 8.915 21.046 1.00 12.89 79 PRO A C 1
ATOM 1247 O O . PRO A 1 84 ? -33.794 7.751 20.656 1.00 13.32 79 PRO A O 1
ATOM 1258 N N . GLU A 1 85 ? -33.058 9.835 20.310 1.00 12.60 80 GLU A N 1
ATOM 1259 C CA . GLU A 1 85 ? -32.832 9.603 18.888 1.00 12.96 80 GLU A CA 1
ATOM 1260 C C . GLU A 1 85 ? -31.826 8.487 18.624 1.00 13.59 80 GLU A C 1
ATOM 1261 O O . GLU A 1 85 ? -31.992 7.733 17.658 1.00 13.21 80 GLU A O 1
ATOM 1273 N N . VAL A 1 86 ? -30.763 8.378 19.427 1.00 13.00 81 VAL A N 1
ATOM 1274 C CA . VAL A 1 86 ? -29.776 7.332 19.161 1.00 14.69 81 VAL A CA 1
ATOM 1275 C C . VAL A 1 86 ? -30.403 5.956 19.353 1.00 13.40 81 VAL A C 1
ATOM 1276 O O . VAL A 1 86 ? -30.254 5.051 18.514 1.00 13.97 81 VAL A O 1
ATOM 1289 N N . ARG A 1 87 ? -31.113 5.771 20.466 1.00 12.62 82 ARG A N 1
ATOM 1290 C CA . ARG A 1 87 ? -31.809 4.512 20.709 1.00 13.24 82 ARG A CA 1
ATOM 1291 C C . ARG A 1 87 ? -32.825 4.225 19.613 1.00 13.62 82 ARG A C 1
ATOM 1292 O O . ARG A 1 87 ? -32.929 3.094 19.133 1.00 13.71 82 ARG A O 1
ATOM 1313 N N . GLU A 1 88 ? -33.608 5.235 19.214 1.00 12.70 83 GLU A N 1
ATOM 1314 C CA . GLU A 1 88 ? -34.613 5.011 18.187 1.00 12.25 83 GLU A CA 1
ATOM 1315 C C . GLU A 1 88 ? -33.970 4.529 16.895 1.00 11.53 83 GLU A C 1
ATOM 1316 O O . GLU A 1 88 ? -34.480 3.613 16.241 1.00 12.18 83 GLU A O 1
ATOM 1328 N N . TYR A 1 89 ? -32.883 5.183 16.475 1.00 11.55 84 TYR A N 1
ATOM 1329 C CA . TYR A 1 89 ? -32.274 4.839 15.198 1.00 12.03 84 TYR A CA 1
ATOM 1330 C C . TYR A 1 89 ? -31.570 3.482 15.271 1.00 13.01 84 TYR A C 1
ATOM 1331 O O . TYR A 1 89 ? -31.660 2.680 14.326 1.00 12.40 84 TYR A O 1
ATOM 1349 N N . ARG A 1 90 ? -30.897 3.191 16.396 1.00 12.58 85 ARG A N 1
ATOM 1350 C CA . ARG A 1 90 ? -30.369 1.840 16.599 1.00 10.77 85 ARG A CA 1
ATOM 1351 C C . ARG A 1 90 ? -31.482 0.799 16.515 1.00 12.69 85 ARG A C 1
ATOM 1352 O O . ARG A 1 90 ? -31.308 -0.262 15.896 1.00 12.71 85 ARG A O 1
ATOM 1373 N N . GLU A 1 91 ? -32.628 1.070 17.144 1.00 12.60 86 GLU A N 1
ATOM 1374 C CA . GLU A 1 91 ? -33.765 0.155 17.080 1.00 12.51 86 GLU A CA 1
ATOM 1375 C C . GLU A 1 91 ? -34.277 -0.007 15.655 1.00 12.72 86 GLU A C 1
ATOM 1376 O O . GLU A 1 91 ? -34.661 -1.110 15.250 1.00 14.34 86 GLU A O 1
ATOM 1388 N N . LYS A 1 92 ? -34.291 1.069 14.872 1.00 12.63 87 LYS A N 1
ATOM 1389 C CA . LYS A 1 92 ? -34.749 0.976 13.490 1.00 12.98 87 LYS A CA 1
ATOM 1390 C C . LYS A 1 92 ? -33.857 0.034 12.699 1.00 12.75 87 LYS A C 1
ATOM 1391 O O . LYS A 1 92 ? -34.345 -0.845 11.977 1.00 13.36 87 LYS A O 1
ATOM 1410 N N . VAL A 1 93 ? -32.542 0.225 12.797 1.00 12.61 88 VAL A N 1
ATOM 1411 C CA . VAL A 1 93 ? -31.614 -0.645 12.078 1.00 11.76 88 VAL A CA 1
ATOM 1412 C C . VAL A 1 93 ? -31.716 -2.074 12.595 1.00 12.16 88 VAL A C 1
ATOM 1413 O O . VAL A 1 93 ? -31.731 -3.031 11.807 1.00 13.21 88 VAL A O 1
ATOM 1426 N N . GLU A 1 94 ? -31.867 -2.241 13.915 1.00 11.91 89 GLU A N 1
ATOM 1427 C CA . GLU A 1 94 ? -31.990 -3.573 14.503 1.00 12.19 89 GLU A CA 1
ATOM 1428 C C . GLU A 1 94 ? -33.216 -4.306 13.977 1.00 14.13 89 GLU A C 1
ATOM 1429 O O . GLU A 1 94 ? -33.156 -5.506 13.677 1.00 14.63 89 GLU A O 1
ATOM 1441 N N . THR A 1 95 ? -34.348 -3.609 13.874 1.00 12.87 90 THR A N 1
ATOM 1442 C CA . THR A 1 95 ? -35.574 -4.231 13.400 1.00 13.66 90 THR A CA 1
ATOM 1443 C C . THR A 1 95 ? -35.441 -4.647 11.938 1.00 12.24 90 THR A C 1
ATOM 1444 O O . THR A 1 95 ? -35.913 -5.723 11.546 1.00 13.41 90 THR A O 1
ATOM 1455 N N . GLU A 1 96 ? -34.777 -3.831 11.121 1.00 12.44 91 GLU A N 1
ATOM 1456 C CA A GLU A 1 96 ? -34.550 -4.196 9.724 0.49 12.04 91 GLU A CA 1
ATOM 1457 C CA B GLU A 1 96 ? -34.563 -4.207 9.728 0.51 12.02 91 GLU A CA 1
ATOM 1458 C C . GLU A 1 96 ? -33.657 -5.427 9.626 1.00 13.71 91 GLU A C 1
ATOM 1459 O O . GLU A 1 96 ? -33.912 -6.338 8.820 1.00 12.94 91 GLU A O 1
ATOM 1482 N N . LEU A 1 97 ? -32.606 -5.469 10.442 1.00 13.18 92 LEU A N 1
ATOM 1483 C CA . LEU A 1 97 ? -31.707 -6.624 10.474 1.00 12.08 92 LEU A CA 1
ATOM 1484 C C . LEU A 1 97 ? -32.451 -7.892 10.890 1.00 13.25 92 LEU A C 1
ATOM 1485 O O . LEU A 1 97 ? -32.314 -8.954 10.252 1.00 11.92 92 LEU A O 1
ATOM 1501 N N . GLN A 1 98 ? -33.243 -7.802 11.962 1.00 11.98 93 GLN A N 1
ATOM 1502 C CA . GLN A 1 98 ? -34.054 -8.931 12.392 1.00 12.48 93 GLN A CA 1
ATOM 1503 C C . GLN A 1 98 ? -34.979 -9.384 11.276 1.00 13.15 93 GLN A C 1
ATOM 1504 O O . GLN A 1 98 ? -35.173 -10.583 11.073 1.00 13.43 93 GLN A O 1
ATOM 1518 N N . GLY A 1 99 ? -35.556 -8.445 10.533 1.00 13.02 94 GLY A N 1
ATOM 1519 C CA . GLY A 1 99 ? -36.419 -8.814 9.424 1.00 13.51 94 GLY A CA 1
ATOM 1520 C C . GLY A 1 99 ? -35.701 -9.608 8.350 1.00 11.32 94 GLY A C 1
ATOM 1521 O O . GLY A 1 99 ? -36.262 -10.549 7.792 1.00 13.27 94 GLY A O 1
ATOM 1525 N N . VAL A 1 100 ? -34.479 -9.213 8.011 1.00 11.95 95 VAL A N 1
ATOM 1526 C CA . VAL A 1 100 ? -33.712 -9.972 7.029 1.00 12.17 95 VAL A CA 1
ATOM 1527 C C . VAL A 1 100 ? -33.392 -11.366 7.559 1.00 12.38 95 VAL A C 1
ATOM 1528 O O . VAL A 1 100 ? -33.548 -12.362 6.836 1.00 12.55 95 VAL A O 1
ATOM 1541 N N . CYS A 1 101 ? -32.987 -11.480 8.828 1.00 11.32 96 CYS A N 1
ATOM 1542 C CA . CYS A 1 101 ? -32.711 -12.796 9.373 1.00 11.91 96 CYS A CA 1
ATOM 1543 C C . CYS A 1 101 ? -33.960 -13.660 9.325 1.00 11.46 96 CYS A C 1
ATOM 1544 O O . CYS A 1 101 ? -33.887 -14.846 8.978 1.00 11.72 96 CYS A O 1
ATOM 1552 N N . ASP A 1 102 ? -35.114 -13.097 9.707 1.00 11.97 97 ASP A N 1
ATOM 1553 C CA . ASP A 1 102 ? -36.361 -13.863 9.705 1.00 12.96 97 ASP A CA 1
ATOM 1554 C C . ASP A 1 102 ? -36.730 -14.294 8.292 1.00 12.60 97 ASP A C 1
ATOM 1555 O O . ASP A 1 102 ? -37.239 -15.399 8.083 1.00 12.94 97 ASP A O 1
ATOM 1564 N N . THR A 1 103 ? -36.455 -13.442 7.305 1.00 11.99 98 THR A N 1
ATOM 1565 C CA . THR A 1 103 ? -36.704 -13.816 5.908 1.00 11.89 98 THR A CA 1
ATOM 1566 C C . THR A 1 103 ? -35.855 -15.010 5.493 1.00 11.30 98 THR A C 1
ATOM 1567 O O . THR A 1 103 ? -36.362 -15.957 4.886 1.00 13.03 98 THR A O 1
ATOM 1578 N N . VAL A 1 104 ? -34.555 -14.989 5.807 1.00 10.92 99 VAL A N 1
ATOM 1579 C CA . VAL A 1 104 ? -33.692 -16.108 5.429 1.00 10.06 99 VAL A CA 1
ATOM 1580 C C . VAL A 1 104 ? -34.132 -17.377 6.156 1.00 10.70 99 VAL A C 1
ATOM 1581 O O . VAL A 1 104 ? -34.258 -18.448 5.548 1.00 10.60 99 VAL A O 1
ATOM 1594 N N . LEU A 1 105 ? -34.375 -17.275 7.476 1.00 10.40 100 LEU A N 1
ATOM 1595 C CA . LEU A 1 105 ? -34.819 -18.427 8.236 1.00 11.24 100 LEU A CA 1
ATOM 1596 C C . LEU A 1 105 ? -36.125 -18.955 7.690 1.00 11.47 100 LEU A C 1
ATOM 1597 O O . LEU A 1 105 ? -36.338 -20.180 7.667 1.00 12.11 100 LEU A O 1
ATOM 1613 N N . GLY A 1 106 ? -36.988 -18.063 7.204 1.00 11.80 101 GLY A N 1
ATOM 1614 C CA . GLY A 1 106 ? -38.240 -18.511 6.620 1.00 12.74 101 GLY A CA 1
ATOM 1615 C C . GLY A 1 106 ? -38.046 -19.270 5.321 1.00 11.44 101 GLY A C 1
ATOM 1616 O O . GLY A 1 106 ? -38.759 -20.242 5.050 1.00 12.91 101 GLY A O 1
ATOM 1620 N N . LEU A 1 107 ? -37.091 -18.848 4.486 1.00 11.05 102 LEU A N 1
ATOM 1621 C CA . LEU A 1 107 ? -36.810 -19.608 3.269 1.00 12.17 102 LEU A CA 1
ATOM 1622 C C . LEU A 1 107 ? -36.249 -20.977 3.598 1.00 11.39 102 LEU A C 1
ATOM 1623 O O . LEU A 1 107 ? -36.581 -21.972 2.944 1.00 12.16 102 LEU A O 1
ATOM 1639 N N . LEU A 1 108 ? -35.388 -21.048 4.605 1.00 11.50 103 LEU A N 1
ATOM 1640 C CA . LEU A 1 108 ? -34.822 -22.328 5.005 1.00 11.45 103 LEU A CA 1
ATOM 1641 C C . LEU A 1 108 ? -35.912 -23.257 5.514 1.00 11.19 103 LEU A C 1
ATOM 1642 O O . LEU A 1 108 ? -35.874 -24.468 5.261 1.00 12.22 103 LEU A O 1
ATOM 1658 N N . ASP A 1 109 ? -36.877 -22.720 6.266 1.00 11.86 104 ASP A N 1
ATOM 1659 C CA . ASP A 1 109 ? -37.937 -23.544 6.835 1.00 13.25 104 ASP A CA 1
ATOM 1660 C C . ASP A 1 109 ? -39.041 -23.867 5.835 1.00 13.98 104 ASP A C 1
ATOM 1661 O O . ASP A 1 109 ? -39.787 -24.829 6.058 1.00 16.42 104 ASP A O 1
ATOM 1670 N N . SER A 1 110 ? -39.162 -23.109 4.742 1.00 15.08 105 SER A N 1
ATOM 1671 C CA . SER A 1 110 ? -40.265 -23.269 3.774 1.00 13.83 105 SER A CA 1
ATOM 1672 C C . SER A 1 110 ? -39.686 -23.086 2.365 1.00 14.96 105 SER A C 1
ATOM 1673 O O . SER A 1 110 ? -39.856 -22.036 1.737 1.00 17.84 105 SER A O 1
ATOM 1681 N N . HIS A 1 111 ? -39.017 -24.109 1.813 1.00 13.46 106 HIS A N 1
ATOM 1682 C CA . HIS A 1 111 ? -38.908 -25.478 2.323 1.00 13.02 106 HIS A CA 1
ATOM 1683 C C . HIS A 1 111 ? -37.523 -26.043 1.997 1.00 13.02 106 HIS A C 1
ATOM 1684 O O . HIS A 1 111 ? -37.363 -27.221 1.739 1.00 14.72 106 HIS A O 1
ATOM 1698 N N . LEU A 1 112 ? -36.491 -25.200 2.054 1.00 12.96 107 LEU A N 1
ATOM 1699 C CA . LEU A 1 112 ? -35.189 -25.632 1.563 1.00 12.19 107 LEU A CA 1
ATOM 1700 C C . LEU A 1 112 ? -34.610 -26.790 2.373 1.00 12.78 107 LEU A C 1
ATOM 1701 O O . LEU A 1 112 ? -34.118 -27.771 1.799 1.00 13.53 107 LEU A O 1
ATOM 1717 N N . ILE A 1 113 ? -34.637 -26.693 3.705 1.00 11.63 108 ILE A N 1
ATOM 1718 C CA . ILE A 1 113 ? -34.006 -27.735 4.518 1.00 11.86 108 ILE A CA 1
ATOM 1719 C C . ILE A 1 113 ? -34.702 -29.077 4.342 1.00 13.42 108 ILE A C 1
ATOM 1720 O O . ILE A 1 113 ? -34.034 -30.100 4.175 1.00 13.59 108 ILE A O 1
ATOM 1736 N N . LYS A 1 114 ? -36.034 -29.110 4.365 1.00 13.34 109 LYS A N 1
ATOM 1737 C CA . LYS A 1 114 ? -36.723 -30.390 4.346 1.00 14.01 109 LYS A CA 1
ATOM 1738 C C . LYS A 1 114 ? -36.513 -31.128 3.038 1.00 15.37 109 LYS A C 1
ATOM 1739 O O . LYS A 1 114 ? -36.607 -32.355 3.028 1.00 16.08 109 LYS A O 1
ATOM 1758 N N . GLU A 1 115 ? -36.225 -30.434 1.937 1.00 13.02 110 GLU A N 1
ATOM 1759 C CA A GLU A 1 115 ? -35.996 -31.069 0.642 0.49 14.23 110 GLU A CA 1
ATOM 1760 C CA B GLU A 1 115 ? -35.999 -31.137 0.678 0.51 14.24 110 GLU A CA 1
ATOM 1761 C C . GLU A 1 115 ? -34.528 -31.423 0.396 1.00 13.76 110 GLU A C 1
ATOM 1762 O O . GLU A 1 115 ? -34.223 -32.070 -0.631 1.00 15.82 110 GLU A O 1
ATOM 1785 N N . ALA A 1 116 ? -33.617 -31.003 1.289 1.00 13.75 111 ALA A N 1
ATOM 1786 C CA . ALA A 1 116 ? -32.176 -31.148 1.086 1.00 14.40 111 ALA A CA 1
ATOM 1787 C C . ALA A 1 116 ? -31.709 -32.481 1.652 1.00 15.56 111 ALA A C 1
ATOM 1788 O O . ALA A 1 116 ? -31.627 -32.648 2.877 1.00 18.28 111 ALA A O 1
ATOM 1795 N N . GLY A 1 117 ? -31.370 -33.411 0.757 1.00 15.26 112 GLY A N 1
ATOM 1796 C CA . GLY A 1 117 ? -30.961 -34.744 1.171 1.00 16.18 112 GLY A CA 1
ATOM 1797 C C . GLY A 1 117 ? -29.483 -35.039 1.037 1.00 17.08 112 GLY A C 1
ATOM 1798 O O . GLY A 1 117 ? -28.940 -35.863 1.780 1.00 22.48 112 GLY A O 1
ATOM 1802 N N . ASP A 1 118 ? -28.809 -34.404 0.096 1.00 15.08 113 ASP A N 1
ATOM 1803 C CA . ASP A 1 118 ? -27.377 -34.628 -0.036 1.00 16.25 113 ASP A CA 1
ATOM 1804 C C . ASP A 1 118 ? -26.624 -33.838 1.024 1.00 14.93 113 ASP A C 1
ATOM 1805 O O . ASP A 1 118 ? -27.037 -32.749 1.431 1.00 14.70 113 ASP A O 1
ATOM 1814 N N . ALA A 1 119 ? -25.501 -34.392 1.482 1.00 16.14 114 ALA A N 1
ATOM 1815 C CA . ALA A 1 119 ? -24.766 -33.750 2.568 1.00 18.56 114 ALA A CA 1
ATOM 1816 C C . ALA A 1 119 ? -24.369 -32.319 2.217 1.00 17.01 114 ALA A C 1
ATOM 1817 O O . ALA A 1 119 ? -24.470 -31.409 3.059 1.00 19.24 114 ALA A O 1
ATOM 1824 N N . GLU A 1 120 ? -23.919 -32.080 0.989 1.00 17.41 115 GLU A N 1
ATOM 1825 C CA . GLU A 1 120 ? -23.444 -30.745 0.632 1.00 16.94 115 GLU A CA 1
ATOM 1826 C C . GLU A 1 120 ? -24.544 -29.704 0.777 1.00 21.66 115 GLU A C 1
ATOM 1827 O O . GLU A 1 120 ? -24.285 -28.575 1.220 1.00 26.29 115 GLU A O 1
ATOM 1831 N N . SER A 1 121 ? -25.759 -30.053 0.378 1.00 14.65 116 SER A N 1
ATOM 1832 C CA A SER A 1 121 ? -26.842 -29.084 0.493 0.71 13.75 116 SER A CA 1
ATOM 1833 C CA B SER A 1 121 ? -26.864 -29.108 0.484 0.16 13.85 116 SER A CA 1
ATOM 1834 C CA C SER A 1 121 ? -26.872 -29.116 0.482 0.13 13.86 116 SER A CA 1
ATOM 1835 C C . SER A 1 121 ? -27.344 -28.986 1.922 1.00 11.57 116 SER A C 1
ATOM 1836 O O . SER A 1 121 ? -27.538 -27.876 2.429 1.00 13.29 116 SER A O 1
ATOM 1858 N N . ARG A 1 122 ? -27.536 -30.117 2.597 1.00 12.25 117 ARG A N 1
ATOM 1859 C CA . ARG A 1 122 ? -28.086 -30.095 3.944 1.00 13.08 117 ARG A CA 1
ATOM 1860 C C . ARG A 1 122 ? -27.170 -29.355 4.910 1.00 12.74 117 ARG A C 1
ATOM 1861 O O . ARG A 1 122 ? -27.625 -28.525 5.709 1.00 12.99 117 ARG A O 1
ATOM 1882 N N . VAL A 1 123 ? -25.868 -29.648 4.866 1.00 11.86 118 VAL A N 1
ATOM 1883 C CA . VAL A 1 123 ? -24.918 -28.957 5.740 1.00 11.01 118 VAL A CA 1
ATOM 1884 C C . VAL A 1 123 ? -24.890 -27.463 5.432 1.00 12.14 118 VAL A C 1
ATOM 1885 O O . VAL A 1 123 ? -24.857 -26.628 6.344 1.00 11.43 118 VAL A O 1
ATOM 1898 N N . PHE A 1 124 ? -24.897 -27.108 4.139 1.00 10.42 119 PHE A N 1
ATOM 1899 C CA . PHE A 1 124 ? -24.906 -25.701 3.745 1.00 9.63 119 PHE A CA 1
ATOM 1900 C C . PHE A 1 124 ? -26.088 -24.961 4.368 1.00 10.03 119 PHE A C 1
ATOM 1901 O O . PHE A 1 124 ? -25.926 -23.867 4.915 1.00 11.38 119 PHE A O 1
ATOM 1918 N N . TYR A 1 125 ? -27.290 -25.536 4.266 1.00 10.42 120 TYR A N 1
ATOM 1919 C CA . TYR A 1 125 ? -28.485 -24.868 4.771 1.00 10.02 120 TYR A CA 1
ATOM 1920 C C . TYR A 1 125 ? -28.512 -24.827 6.293 1.00 10.33 120 TYR A C 1
ATOM 1921 O O . TYR A 1 125 ? -28.981 -23.843 6.880 1.00 11.06 120 TYR A O 1
ATOM 1939 N N . LEU A 1 126 ? -28.077 -25.900 6.959 1.00 10.20 121 LEU A N 1
ATOM 1940 C CA . LEU A 1 126 ? -28.061 -25.886 8.418 1.00 10.29 121 LEU A CA 1
ATOM 1941 C C . LEU A 1 126 ? -27.014 -24.916 8.965 1.00 10.15 121 LEU A C 1
ATOM 1942 O O . LEU A 1 126 ? -27.253 -24.243 9.983 1.00 10.94 121 LEU A O 1
ATOM 1958 N N . LYS A 1 127 ? -25.867 -24.804 8.290 1.00 9.94 122 LYS A N 1
ATOM 1959 C CA . LYS A 1 127 ? -24.906 -23.749 8.617 1.00 10.54 122 LYS A CA 1
ATOM 1960 C C . LYS A 1 127 ? -25.556 -22.376 8.489 1.00 10.50 122 LYS A C 1
ATOM 1961 O O . LYS A 1 127 ? -25.395 -21.514 9.362 1.00 10.64 122 LYS A O 1
ATOM 1980 N N . MET A 1 128 ? -26.272 -22.147 7.385 1.00 10.33 123 MET A N 1
ATOM 1981 C CA . MET A 1 128 ? -26.949 -20.873 7.190 1.00 10.74 123 MET A CA 1
ATOM 1982 C C . MET A 1 128 ? -27.939 -20.604 8.316 1.00 10.88 123 MET A C 1
ATOM 1983 O O . MET A 1 128 ? -28.024 -19.476 8.813 1.00 10.70 123 MET A O 1
ATOM 1997 N N . LYS A 1 129 ? -28.715 -21.623 8.706 1.00 10.01 124 LYS A N 1
ATOM 1998 C CA . LYS A 1 129 ? -29.656 -21.476 9.806 1.00 10.16 124 LYS A CA 1
ATOM 1999 C C . LYS A 1 129 ? -28.925 -21.064 11.082 1.00 11.05 124 LYS A C 1
ATOM 2000 O O . LYS A 1 129 ? -29.341 -20.135 11.777 1.00 11.38 124 LYS A O 1
ATOM 2019 N N . GLY A 1 130 ? -27.799 -21.718 11.396 1.00 9.98 125 GLY A N 1
ATOM 2020 C CA . GLY A 1 130 ? -27.031 -21.312 12.562 1.00 11.04 125 GLY A CA 1
ATOM 2021 C C . GLY A 1 130 ? -26.534 -19.885 12.455 1.00 10.05 125 GLY A C 1
ATOM 2022 O O . GLY A 1 130 ? -26.553 -19.136 13.431 1.00 10.14 125 GLY A O 1
ATOM 2026 N N . ASP A 1 131 ? -26.050 -19.505 11.272 1.00 9.24 126 ASP A N 1
ATOM 2027 C CA . ASP A 1 131 ? -25.549 -18.152 11.048 1.00 10.10 126 ASP A CA 1
ATOM 2028 C C . ASP A 1 131 ? -26.619 -17.094 11.338 1.00 10.31 126 ASP A C 1
ATOM 2029 O O . ASP A 1 131 ? -26.342 -16.096 12.007 1.00 10.53 126 ASP A O 1
ATOM 2038 N N . TYR A 1 132 ? -27.831 -17.258 10.792 1.00 10.47 127 TYR A N 1
ATOM 2039 C CA . TYR A 1 132 ? -28.845 -16.203 10.944 1.00 10.47 127 TYR A CA 1
ATOM 2040 C C . TYR A 1 132 ? -29.422 -16.189 12.354 1.00 9.58 127 TYR A C 1
ATOM 2041 O O . TYR A 1 132 ? -29.725 -15.110 12.865 1.00 12.22 127 TYR A O 1
ATOM 2059 N N . TYR A 1 133 ? -29.521 -17.343 13.038 1.00 9.89 128 TYR A N 1
ATOM 2060 C CA . TYR A 1 133 ? -29.791 -17.292 14.483 1.00 10.45 128 TYR A CA 1
ATOM 2061 C C . TYR A 1 133 ? -28.659 -16.610 15.248 1.00 10.06 128 TYR A C 1
ATOM 2062 O O . TYR A 1 133 ? -28.909 -15.893 16.226 1.00 11.70 128 TYR A O 1
ATOM 2080 N N . ARG A 1 134 ? -27.404 -16.817 14.830 1.00 9.74 129 ARG A N 1
ATOM 2081 C CA . ARG A 1 134 ? -26.289 -16.132 15.477 1.00 10.10 129 ARG A CA 1
ATOM 2082 C C . ARG A 1 134 ? -26.403 -14.616 15.319 1.00 11.11 129 ARG A C 1
ATOM 2083 O O . ARG A 1 134 ? -26.144 -13.866 16.271 1.00 12.41 129 ARG A O 1
ATOM 2104 N N . TYR A 1 135 ? -26.782 -14.140 14.122 1.00 10.91 130 TYR A N 1
ATOM 2105 C CA . TYR A 1 135 ? -26.958 -12.697 13.941 1.00 11.01 130 TYR A CA 1
ATOM 2106 C C . TYR A 1 135 ? -28.114 -12.170 14.793 1.00 12.10 130 TYR A C 1
ATOM 2107 O O . TYR A 1 135 ? -28.012 -11.065 15.366 1.00 12.55 130 TYR A O 1
ATOM 2125 N N . LEU A 1 136 ? -29.206 -12.947 14.926 1.00 11.80 131 LEU A N 1
ATOM 2126 C CA . LEU A 1 136 ? -30.257 -12.568 15.872 1.00 12.28 131 LEU A CA 1
ATOM 2127 C C . LEU A 1 136 ? -29.716 -12.510 17.295 1.00 13.40 131 LEU A C 1
ATOM 2128 O O . LEU A 1 136 ? -30.046 -11.589 18.060 1.00 13.52 131 LEU A O 1
ATOM 2144 N N . ALA A 1 137 ? -28.846 -13.460 17.668 1.00 13.22 132 ALA A N 1
ATOM 2145 C CA . ALA A 1 137 ? -28.305 -13.478 19.024 1.00 13.62 132 ALA A CA 1
ATOM 2146 C C . ALA A 1 137 ? -27.433 -12.262 19.296 1.00 14.31 132 ALA A C 1
ATOM 2147 O O . ALA A 1 137 ? -27.377 -11.776 20.441 1.00 15.20 132 ALA A O 1
ATOM 2154 N N . GLU A 1 138 ? -26.734 -11.763 18.272 1.00 13.63 133 GLU A N 1
ATOM 2155 C CA . GLU A 1 138 ? -25.840 -10.625 18.457 1.00 15.51 133 GLU A CA 1
ATOM 2156 C C . GLU A 1 138 ? -26.589 -9.410 18.985 1.00 14.66 133 GLU A C 1
ATOM 2157 O O . GLU A 1 138 ? -25.996 -8.577 19.682 1.00 16.15 133 GLU A O 1
ATOM 2169 N N . VAL A 1 139 ? -27.869 -9.261 18.641 1.00 14.00 134 VAL A N 1
ATOM 2170 C CA . VAL A 1 139 ? -28.657 -8.087 19.025 1.00 13.76 134 VAL A CA 1
ATOM 2171 C C . VAL A 1 139 ? -29.684 -8.400 20.097 1.00 16.63 134 VAL A C 1
ATOM 2172 O O . VAL A 1 139 ? -30.408 -7.490 20.536 1.00 19.19 134 VAL A O 1
ATOM 2185 N N . ALA A 1 140 ? -29.784 -9.649 20.537 1.00 15.45 135 ALA A N 1
ATOM 2186 C CA . ALA A 1 140 ? -30.819 -10.058 21.473 1.00 15.72 135 ALA A CA 1
ATOM 2187 C C . ALA A 1 140 ? -30.468 -9.645 22.893 1.00 21.17 135 ALA A C 1
ATOM 2188 O O . ALA A 1 140 ? -29.302 -9.691 23.303 1.00 21.67 135 ALA A O 1
ATOM 2195 N N . THR A 1 141 ? -31.499 -9.218 23.631 1.00 25.91 136 THR A N 1
ATOM 2196 C CA . THR A 1 141 ? -31.357 -8.783 25.018 1.00 31.97 136 THR A CA 1
ATOM 2197 C C . THR A 1 141 ? -32.444 -9.298 25.950 1.00 40.56 136 THR A C 1
ATOM 2198 O O . THR A 1 141 ? -32.289 -9.150 27.167 1.00 51.93 136 THR A O 1
ATOM 2209 N N . GLY A 1 142 ? -33.526 -9.892 25.444 1.00 34.09 137 GLY A N 1
ATOM 2210 C CA . GLY A 1 142 ? -34.679 -10.197 26.273 1.00 46.32 137 GLY A CA 1
ATOM 2211 C C . GLY A 1 142 ? -34.926 -11.653 26.617 1.00 36.72 137 GLY A C 1
ATOM 2212 O O . GLY A 1 142 ? -33.998 -12.466 26.641 1.00 33.57 137 GLY A O 1
ATOM 2216 N N . ASP A 1 143 ? -36.201 -11.985 26.858 1.00 31.84 138 ASP A N 1
ATOM 2217 C CA . ASP A 1 143 ? -36.557 -13.266 27.469 0.79 33.56 138 ASP A CA 1
ATOM 2218 C C . ASP A 1 143 ? -36.224 -14.456 26.579 0.88 28.01 138 ASP A C 1
ATOM 2219 O O . ASP A 1 143 ? -36.016 -15.565 27.088 0.81 24.75 138 ASP A O 1
ATOM 2223 N N . ASP A 1 144 ? -36.207 -14.268 25.263 0.84 26.47 139 ASP A N 1
ATOM 2224 C CA . ASP A 1 144 ? -35.963 -15.368 24.342 1.00 30.43 139 ASP A CA 1
ATOM 2225 C C . ASP A 1 144 ? -34.499 -15.476 23.923 1.00 25.20 139 ASP A C 1
ATOM 2226 O O . ASP A 1 144 ? -34.178 -16.312 23.078 1.00 23.71 139 ASP A O 1
ATOM 2230 N N . LYS A 1 145 ? -33.598 -14.690 24.522 1.00 23.80 140 LYS A N 1
ATOM 2231 C CA . LYS A 1 145 ? -32.207 -14.692 24.073 1.00 23.54 140 LYS A CA 1
ATOM 2232 C C . LYS A 1 145 ? -31.568 -16.070 24.226 1.00 20.91 140 LYS A C 1
ATOM 2233 O O . LYS A 1 145 ? -30.839 -16.539 23.336 1.00 17.56 140 LYS A O 1
ATOM 2252 N N . LYS A 1 146 ? -31.798 -16.731 25.357 1.00 19.78 141 LYS A N 1
ATOM 2253 C CA . LYS A 1 146 ? -31.226 -18.059 25.527 1.00 17.07 141 LYS A CA 1
ATOM 2254 C C . LYS A 1 146 ? -31.769 -19.015 24.477 1.00 17.94 141 LYS A C 1
ATOM 2255 O O . LYS A 1 146 ? -31.042 -19.880 23.978 1.00 16.76 141 LYS A O 1
ATOM 2274 N N . ARG A 1 147 ? -33.052 -18.887 24.128 1.00 17.81 142 ARG A N 1
ATOM 2275 C CA . ARG A 1 147 ? -33.623 -19.773 23.122 1.00 16.63 142 ARG A CA 1
ATOM 2276 C C . ARG A 1 147 ? -33.052 -19.457 21.738 1.00 14.48 142 ARG A C 1
ATOM 2277 O O . ARG A 1 147 ? -32.831 -20.374 20.946 1.00 15.66 142 ARG A O 1
ATOM 2298 N N . ILE A 1 148 ? -32.784 -18.182 21.438 1.00 15.20 143 ILE A N 1
ATOM 2299 C CA . ILE A 1 148 ? -32.164 -17.834 20.154 1.00 14.77 143 ILE A CA 1
ATOM 2300 C C . ILE A 1 148 ? -30.773 -18.453 20.061 1.00 13.51 143 ILE A C 1
ATOM 2301 O O . ILE A 1 148 ? -30.403 -19.052 19.041 1.00 12.70 143 ILE A O 1
ATOM 2317 N N . ILE A 1 149 ? -29.983 -18.312 21.130 1.00 13.44 144 ILE A N 1
ATOM 2318 C CA . ILE A 1 149 ? -28.650 -18.905 21.173 1.00 11.80 144 ILE A CA 1
ATOM 2319 C C . ILE A 1 149 ? -28.734 -20.405 21.008 1.00 12.96 144 ILE A C 1
ATOM 2320 O O . ILE A 1 149 ? -27.958 -20.995 20.246 1.00 13.40 144 ILE A O 1
ATOM 2336 N N . ASP A 1 150 ? -29.688 -21.054 21.684 1.00 12.68 145 ASP A N 1
ATOM 2337 C CA . ASP A 1 150 ? -29.776 -22.501 21.556 1.00 11.75 145 ASP A CA 1
ATOM 2338 C C . ASP A 1 150 ? -30.203 -22.919 20.154 1.00 13.06 145 ASP A C 1
ATOM 2339 O O . ASP A 1 150 ? -29.807 -23.986 19.684 1.00 13.84 145 ASP A O 1
ATOM 2348 N N . SER A 1 151 ? -31.020 -22.109 19.471 1.00 12.74 146 SER A N 1
ATOM 2349 C CA . SER A 1 151 ? -31.403 -22.426 18.102 1.00 11.97 146 SER A CA 1
ATOM 2350 C C . SER A 1 151 ? -30.199 -22.376 17.171 1.00 11.49 146 SER A C 1
ATOM 2351 O O . SER A 1 151 ? -30.056 -23.234 16.292 1.00 12.42 146 SER A O 1
ATOM 2359 N N . ALA A 1 152 ? -29.322 -21.385 17.356 1.00 11.08 147 ALA A N 1
ATOM 2360 C CA . ALA A 1 152 ? -28.083 -21.356 16.584 1.00 11.01 147 ALA A CA 1
ATOM 2361 C C . ALA A 1 152 ? -27.246 -22.599 16.870 1.00 12.85 147 ALA A C 1
ATOM 2362 O O . ALA A 1 152 ? -26.779 -23.284 15.950 1.00 11.28 147 ALA A O 1
ATOM 2369 N N . ARG A 1 153 ? -27.047 -22.901 18.152 1.00 11.62 148 ARG A N 1
ATOM 2370 C CA . ARG A 1 153 ? -26.242 -24.055 18.549 1.00 12.02 148 ARG A CA 1
ATOM 2371 C C . ARG A 1 153 ? -26.774 -25.335 17.932 1.00 12.39 148 ARG A C 1
ATOM 2372 O O . ARG A 1 153 ? -26.009 -26.159 17.421 1.00 12.59 148 ARG A O 1
ATOM 2393 N N . SER A 1 154 ? -28.086 -25.536 18.008 1.00 12.22 149 SER A N 1
ATOM 2394 C CA . SER A 1 154 ? -28.683 -26.781 17.539 1.00 12.86 149 SER A CA 1
ATOM 2395 C C . SER A 1 154 ? -28.498 -26.953 16.040 1.00 11.08 149 SER A C 1
ATOM 2396 O O . SER A 1 154 ? -28.223 -28.061 15.567 1.00 12.57 149 SER A O 1
ATOM 2404 N N . ALA A 1 155 ? -28.680 -25.876 15.273 1.00 11.26 150 ALA A N 1
ATOM 2405 C CA . ALA A 1 155 ? -28.497 -25.966 13.825 1.00 11.35 150 ALA A CA 1
ATOM 2406 C C . ALA A 1 155 ? -27.040 -26.263 13.466 1.00 10.62 150 ALA A C 1
ATOM 2407 O O . ALA A 1 155 ? -26.749 -27.138 12.635 1.00 11.21 150 ALA A O 1
ATOM 2414 N N . TYR A 1 156 ? -26.110 -25.537 14.101 1.00 10.16 151 TYR A N 1
ATOM 2415 C CA . TYR A 1 156 ? -24.685 -25.804 13.881 1.00 11.38 151 TYR A CA 1
ATOM 2416 C C . TYR A 1 156 ? -24.329 -27.234 14.256 1.00 12.47 151 TYR A C 1
ATOM 2417 O O . TYR A 1 156 ? -23.551 -27.891 13.546 1.00 11.43 151 TYR A O 1
ATOM 2435 N N . GLN A 1 157 ? -24.883 -27.732 15.368 1.00 11.85 152 GLN A N 1
ATOM 2436 C CA . GLN A 1 157 ? -24.515 -29.071 15.831 1.00 11.44 152 GLN A CA 1
ATOM 2437 C C . GLN A 1 157 ? -24.999 -30.143 14.869 1.00 12.36 152 GLN A C 1
ATOM 2438 O O . GLN A 1 157 ? -24.264 -31.088 14.570 1.00 13.30 152 GLN A O 1
ATOM 2452 N N . GLU A 1 158 ? -26.219 -30.009 14.345 1.00 11.80 153 GLU A N 1
ATOM 2453 C CA . GLU A 1 158 ? -26.692 -30.964 13.343 1.00 13.47 153 GLU A CA 1
ATOM 2454 C C . GLU A 1 158 ? -25.835 -30.906 12.081 1.00 11.74 153 GLU A C 1
ATOM 2455 O O . GLU A 1 158 ? -25.508 -31.944 11.484 1.00 14.11 153 GLU A O 1
ATOM 2467 N N . ALA A 1 159 ? -25.450 -29.699 11.657 1.00 11.88 154 ALA A N 1
ATOM 2468 C CA . ALA A 1 159 ? -24.590 -29.572 10.483 1.00 12.17 154 ALA A CA 1
ATOM 2469 C C . ALA A 1 159 ? -23.231 -30.216 10.734 1.00 12.20 154 ALA A C 1
ATOM 2470 O O . ALA A 1 159 ? -22.675 -30.880 9.847 1.00 12.65 154 ALA A O 1
ATOM 2477 N N A MET A 1 160 ? -22.670 -30.021 11.935 0.72 11.65 155 MET A N 1
ATOM 2478 N N B MET A 1 160 ? -22.685 -30.009 11.937 0.28 11.69 155 MET A N 1
ATOM 2479 C CA A MET A 1 160 ? -21.382 -30.634 12.257 0.72 12.18 155 MET A CA 1
ATOM 2480 C CA B MET A 1 160 ? -21.416 -30.603 12.352 0.28 12.16 155 MET A CA 1
ATOM 2481 C C A MET A 1 160 ? -21.483 -32.152 12.239 0.72 12.57 155 MET A C 1
ATOM 2482 C C B MET A 1 160 ? -21.475 -32.121 12.288 0.28 12.51 155 MET A C 1
ATOM 2483 O O A MET A 1 160 ? -20.612 -32.836 11.688 0.72 14.10 155 MET A O 1
ATOM 2484 O O B MET A 1 160 ? -20.565 -32.773 11.762 0.28 14.21 155 MET A O 1
ATOM 2511 N N . ASP A 1 161 ? -22.536 -32.702 12.840 1.00 12.03 156 ASP A N 1
ATOM 2512 C CA . ASP A 1 161 ? -22.659 -34.156 12.886 1.00 13.48 156 ASP A CA 1
ATOM 2513 C C . ASP A 1 161 ? -22.705 -34.744 11.480 1.00 12.76 156 ASP A C 1
ATOM 2514 O O . ASP A 1 161 ? -22.054 -35.764 11.203 1.00 15.58 156 ASP A O 1
ATOM 2523 N N . ILE A 1 162 ? -23.479 -34.138 10.576 1.00 12.57 157 ILE A N 1
ATOM 2524 C CA . ILE A 1 162 ? -23.549 -34.620 9.196 1.00 11.98 157 ILE A CA 1
ATOM 2525 C C . ILE A 1 162 ? -22.199 -34.455 8.509 1.00 12.21 157 ILE A C 1
ATOM 2526 O O . ILE A 1 162 ? -21.712 -35.366 7.825 1.00 13.10 157 ILE A O 1
ATOM 2542 N N . SER A 1 163 ? -21.588 -33.282 8.662 1.00 13.01 158 SER A N 1
ATOM 2543 C CA . SER A 1 163 ? -20.337 -32.998 7.964 1.00 12.91 158 SER A CA 1
ATOM 2544 C C . SER A 1 163 ? -19.235 -33.984 8.366 1.00 13.58 158 SER A C 1
ATOM 2545 O O . SER A 1 163 ? -18.429 -34.402 7.525 1.00 14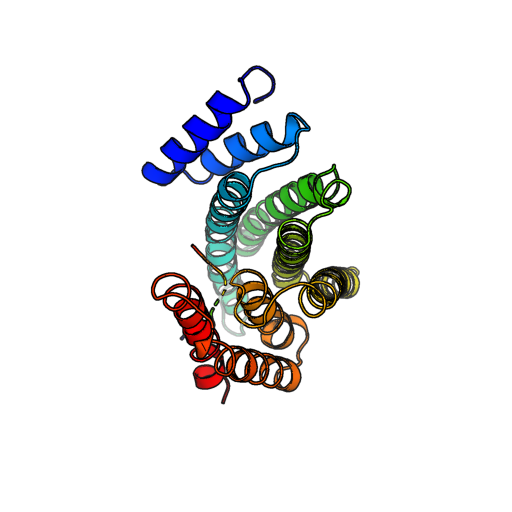.12 158 SER A O 1
ATOM 2553 N N . LYS A 1 164 ? -19.186 -34.371 9.639 1.00 12.94 159 LYS A N 1
ATOM 2554 C CA . LYS A 1 164 ? -18.141 -35.286 10.096 1.00 13.97 159 LYS A CA 1
ATOM 2555 C C . LYS A 1 164 ? -18.350 -36.683 9.531 1.00 15.98 159 LYS A C 1
ATOM 2556 O O . LYS A 1 164 ? -17.376 -37.395 9.255 1.00 18.99 159 LYS A O 1
ATOM 2575 N N . LYS A 1 165 ? -19.602 -37.093 9.363 1.00 13.78 160 LYS A N 1
ATOM 2576 C 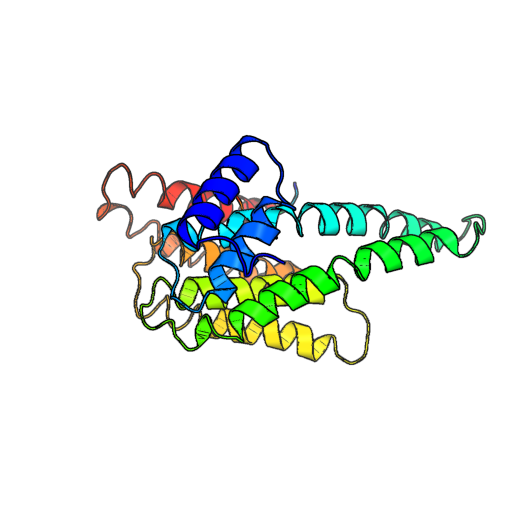CA A LYS A 1 165 ? -19.894 -38.423 8.851 0.43 14.17 160 LYS A CA 1
ATOM 2577 C CA B LYS A 1 165 ? -19.913 -38.423 8.851 0.57 14.14 160 LYS A CA 1
ATOM 2578 C C . LYS A 1 165 ? -19.772 -38.505 7.336 1.00 16.21 160 LYS A C 1
ATOM 2579 O O . LYS A 1 165 ? -19.361 -39.549 6.808 1.00 17.54 160 LYS A O 1
ATOM 2596 N N . GLU A 1 166 ? -20.119 -37.435 6.614 1.00 14.22 161 GLU A N 1
ATOM 2597 C CA . GLU A 1 166 ? -20.311 -37.519 5.181 1.00 12.94 161 GLU A CA 1
ATOM 2598 C C . GLU A 1 166 ? -19.349 -36.736 4.305 1.00 14.86 161 GLU A C 1
ATOM 2599 O O . GLU A 1 166 ? -19.406 -36.899 3.078 1.00 19.67 161 GLU A O 1
ATOM 2611 N N . MET A 1 167 ? -18.497 -35.890 4.865 1.00 13.15 162 MET A N 1
ATOM 2612 C CA A MET A 1 167 ? -17.613 -35.064 4.065 0.36 13.27 162 MET A CA 1
ATOM 2613 C CA B MET A 1 167 ? -17.613 -35.039 4.085 0.64 13.18 162 MET A CA 1
ATOM 2614 C C . MET A 1 167 ? -16.183 -35.214 4.541 1.00 12.68 162 MET A C 1
ATOM 2615 O O . MET A 1 167 ? -15.928 -35.447 5.727 1.00 13.98 162 MET A O 1
ATOM 2642 N N . PRO A 1 168 ? -15.207 -35.079 3.639 1.00 13.23 163 PRO A N 1
ATOM 2643 C CA . PRO A 1 168 ? -13.801 -35.114 4.054 1.00 14.06 163 PRO A CA 1
ATOM 2644 C C . PRO A 1 168 ? -13.454 -33.881 4.865 1.00 13.30 163 PRO A C 1
ATOM 2645 O O . PRO A 1 168 ? -14.127 -32.840 4.759 1.00 13.93 163 PRO A O 1
ATOM 2656 N N . PRO A 1 169 ? -12.401 -33.961 5.679 1.00 12.23 164 PRO A N 1
ATOM 2657 C CA . PRO A 1 169 ? -12.060 -32.849 6.567 1.00 13.37 164 PRO A CA 1
ATOM 2658 C C . PRO A 1 169 ? -11.618 -31.607 5.840 1.00 13.95 164 PRO A C 1
ATOM 2659 O O . PRO A 1 169 ? -11.560 -30.545 6.467 1.00 14.39 164 PRO A O 1
ATOM 2670 N N . THR A 1 170 ? -11.301 -31.704 4.553 1.00 13.34 165 THR A N 1
ATOM 2671 C CA . THR A 1 170 ? -10.916 -30.549 3.758 1.00 11.83 165 THR A CA 1
ATOM 2672 C C . THR A 1 170 ? -12.077 -29.922 2.992 1.00 11.32 165 THR A C 1
ATOM 2673 O O . THR A 1 170 ? -11.873 -28.918 2.307 1.00 12.51 165 THR A O 1
ATOM 2684 N N . ASN A 1 171 ? -13.274 -30.491 3.054 1.00 12.35 166 ASN A N 1
ATOM 2685 C CA . ASN A 1 171 ? -14.389 -29.942 2.291 1.00 11.80 166 ASN A CA 1
ATOM 2686 C C . ASN A 1 171 ? -14.631 -28.484 2.688 1.00 13.21 166 ASN A C 1
ATOM 2687 O O . ASN A 1 171 ? -14.769 -28.191 3.886 1.00 11.42 166 ASN A O 1
ATOM 2698 N N . PRO A 1 172 ? -14.719 -27.548 1.727 1.00 12.28 167 PRO A N 1
ATOM 2699 C CA . PRO A 1 172 ? -14.873 -26.130 2.104 1.00 11.81 167 PRO A CA 1
ATOM 2700 C C . PRO A 1 172 ? -16.128 -25.808 2.902 1.00 12.52 167 PRO A C 1
ATOM 2701 O O . PRO A 1 172 ? -16.102 -24.881 3.723 1.00 12.63 167 PRO A O 1
ATOM 2712 N N A ILE A 1 173 ? -17.234 -26.524 2.683 0.67 12.38 168 ILE A N 1
ATOM 2713 N N B ILE A 1 173 ? -17.235 -26.518 2.665 0.33 12.46 168 ILE A N 1
ATOM 2714 C CA A ILE A 1 173 ? -18.427 -26.270 3.484 0.67 13.80 168 ILE A CA 1
ATOM 2715 C CA B ILE A 1 173 ? -18.435 -26.296 3.466 0.33 13.76 168 ILE A CA 1
ATOM 2716 C C A ILE A 1 173 ? -18.202 -26.731 4.918 0.67 11.78 168 ILE A C 1
ATOM 2717 C C B ILE A 1 173 ? -18.187 -26.723 4.908 0.33 11.83 168 ILE A C 1
ATOM 2718 O O A ILE A 1 173 ? -18.552 -26.029 5.872 0.67 12.32 168 ILE A O 1
ATOM 2719 O O B ILE A 1 173 ? -18.503 -25.994 5.855 0.33 12.30 168 ILE A O 1
ATOM 2750 N N . ARG A 1 174 ? -17.611 -27.914 5.090 1.00 11.44 169 ARG A N 1
ATOM 2751 C CA . ARG A 1 174 ? -17.260 -28.381 6.424 1.00 12.12 169 ARG A CA 1
ATOM 2752 C C . ARG A 1 174 ? -16.339 -27.395 7.125 1.00 10.96 169 ARG A C 1
ATOM 2753 O O . ARG A 1 174 ? -16.541 -27.075 8.295 1.00 11.88 169 ARG A O 1
ATOM 2774 N N . LEU A 1 175 ? -15.339 -26.885 6.413 1.00 11.08 170 LEU A N 1
ATOM 2775 C CA . LEU A 1 175 ? -14.411 -25.942 7.023 1.00 12.23 170 LEU A CA 1
ATOM 2776 C C . LEU A 1 175 ? -15.092 -24.632 7.387 1.00 11.31 170 LEU A C 1
ATOM 2777 O O . LEU A 1 175 ? -14.834 -24.082 8.463 1.00 12.30 170 LEU A O 1
ATOM 2793 N N . GLY A 1 176 ? -15.917 -24.085 6.482 1.00 11.31 171 GLY A N 1
ATOM 2794 C CA . GLY A 1 176 ? -16.601 -22.831 6.781 1.00 11.39 171 GLY A CA 1
ATOM 2795 C C . GLY A 1 176 ? -17.591 -22.957 7.922 1.00 11.07 171 GLY A C 1
ATOM 2796 O O . GLY A 1 176 ? -17.745 -22.028 8.730 1.00 11.30 171 GLY A O 1
ATOM 2800 N N . LEU A 1 177 ? -18.271 -24.102 8.002 1.00 11.37 172 LEU A N 1
ATOM 2801 C CA . LEU A 1 177 ? -19.129 -24.381 9.141 1.00 10.80 172 LEU A CA 1
ATOM 2802 C C . LEU A 1 177 ? -18.338 -24.361 10.439 1.00 11.07 172 LEU A C 1
ATOM 2803 O O . LEU A 1 177 ? -18.760 -23.756 11.427 1.00 11.31 172 LEU A O 1
ATOM 2819 N N . ALA A 1 178 ? -17.215 -25.087 10.482 1.00 11.24 173 ALA A N 1
ATOM 2820 C CA . ALA A 1 178 ? -16.430 -25.139 11.706 1.00 10.88 173 ALA A CA 1
ATOM 2821 C C . ALA A 1 178 ? -15.919 -23.761 12.093 1.00 9.24 173 ALA A C 1
ATOM 2822 O O . ALA A 1 178 ? -15.911 -23.405 13.276 1.00 10.32 173 ALA A O 1
ATOM 2829 N N . LEU A 1 179 ? -15.424 -22.998 11.112 1.00 10.03 174 LEU A N 1
ATOM 2830 C CA . LEU A 1 179 ? -15.035 -21.610 11.378 1.00 9.94 174 LEU A CA 1
ATOM 2831 C C . LEU A 1 179 ? -16.145 -20.833 12.085 1.00 10.35 174 LEU A C 1
ATOM 2832 O O . LEU A 1 179 ? -15.906 -20.170 13.103 1.00 11.35 174 LEU A O 1
ATOM 2848 N N . ASN A 1 180 ? -17.360 -20.912 11.552 1.00 10.98 175 ASN A N 1
ATOM 2849 C CA . ASN A 1 180 ? -18.454 -20.104 12.092 1.00 10.87 175 ASN A CA 1
ATOM 2850 C C . ASN A 1 180 ? -18.953 -20.626 13.432 1.00 10.19 175 ASN A C 1
ATOM 2851 O O . ASN A 1 180 ? -19.282 -19.840 14.322 1.00 11.18 175 ASN A O 1
ATOM 2862 N N . PHE A 1 181 ? -19.008 -21.950 13.610 1.00 9.81 176 PHE A N 1
ATOM 2863 C CA . PHE A 1 181 ? -19.399 -22.512 14.907 1.00 10.04 176 PHE A CA 1
ATOM 2864 C C . PHE A 1 181 ? -18.374 -22.133 15.971 1.00 10.79 176 PHE A C 1
ATOM 2865 O O . PHE A 1 181 ? -18.729 -21.830 17.115 1.00 11.00 176 PHE A O 1
ATOM 2882 N N . SER A 1 182 ? -17.087 -22.116 15.597 1.00 10.01 177 SER A N 1
ATOM 2883 C CA A SER A 1 182 ? -16.052 -21.672 16.527 0.70 10.55 177 SER A CA 1
ATOM 2884 C CA B SER A 1 182 ? -16.052 -21.670 16.527 0.30 10.58 177 SER A CA 1
ATOM 2885 C C . SER A 1 182 ? -16.257 -20.212 16.926 1.00 12.11 177 SER A C 1
ATOM 2886 O O . SER A 1 182 ? -16.154 -19.866 18.107 1.00 12.17 177 SER A O 1
ATOM 2901 N N . VAL A 1 183 ? -16.590 -19.345 15.964 1.00 10.56 178 VAL A N 1
ATOM 2902 C CA . VAL A 1 183 ? -16.913 -17.955 16.316 1.00 11.95 178 VAL A CA 1
ATOM 2903 C C . VAL A 1 183 ? -18.131 -17.892 17.237 1.00 12.22 178 VAL A C 1
ATOM 2904 O O . VAL A 1 183 ? -18.151 -17.116 18.207 1.00 12.52 178 VAL A O 1
ATOM 2917 N N . PHE A 1 184 ? -19.170 -18.683 16.941 1.00 10.43 179 PHE A N 1
ATOM 2918 C CA . PHE A 1 184 ? -20.318 -18.797 17.836 1.00 10.42 179 PHE A CA 1
ATOM 2919 C C . PHE A 1 184 ? -19.868 -19.096 19.262 1.00 11.48 179 PHE A C 1
ATOM 2920 O O . PHE A 1 184 ? -20.271 -18.415 20.212 1.00 11.91 179 PHE A O 1
ATOM 2937 N N . HIS A 1 185 ? -19.026 -20.120 19.438 1.00 11.09 180 HIS A N 1
ATOM 2938 C CA . HIS A 1 185 ? -18.565 -20.453 20.782 1.00 12.11 180 HIS A CA 1
ATOM 2939 C C . HIS A 1 185 ? -17.836 -19.281 21.432 1.00 11.47 180 HIS A C 1
ATOM 2940 O O . HIS A 1 185 ? -18.037 -18.998 22.621 1.00 12.69 180 HIS A O 1
ATOM 2954 N N . TYR A 1 186 ? -16.961 -18.610 20.676 1.00 11.03 181 TYR A N 1
ATOM 2955 C CA . TYR A 1 186 ? -16.115 -17.571 21.263 1.00 12.42 181 TYR A CA 1
ATOM 2956 C C . TYR A 1 186 ? -16.934 -16.348 21.665 1.00 16.14 181 TYR A C 1
ATOM 2957 O O . TYR A 1 186 ? -16.787 -15.833 22.787 1.00 17.73 181 TYR A O 1
ATOM 2975 N N . GLU A 1 187 ? -17.811 -15.886 20.764 1.00 14.31 182 GLU A N 1
ATOM 2976 C CA . GLU A 1 187 ? -18.453 -14.570 20.814 1.00 18.56 182 GLU A CA 1
ATOM 2977 C C . GLU A 1 187 ? -19.853 -14.594 21.399 1.00 16.46 182 GLU A C 1
ATOM 2978 O O . GLU A 1 187 ? -20.312 -13.564 21.913 1.00 18.00 182 GLU A O 1
ATOM 2990 N N . ILE A 1 188 ? -20.582 -15.691 21.227 1.00 13.73 183 ILE A N 1
ATOM 2991 C CA . ILE A 1 188 ? -21.988 -15.792 21.593 1.00 13.36 183 ILE A CA 1
ATOM 2992 C C . ILE A 1 188 ? -22.176 -16.636 22.846 1.00 16.66 183 ILE A C 1
ATOM 2993 O O . ILE A 1 188 ? -22.910 -16.257 23.759 1.00 16.51 183 ILE A O 1
ATOM 3009 N N . ALA A 1 189 ? -21.537 -17.803 22.898 1.00 13.81 184 ALA A N 1
ATOM 3010 C CA . ALA A 1 189 ? -21.757 -18.764 23.971 1.00 14.99 184 ALA A CA 1
ATOM 3011 C C . ALA A 1 189 ? -20.774 -18.620 25.121 1.00 13.83 184 ALA A C 1
ATOM 3012 O O . ALA A 1 189 ? -20.810 -19.443 26.041 1.00 18.04 184 ALA A O 1
ATOM 3019 N N . ASN A 1 190 ? -19.910 -17.621 25.093 1.00 13.21 185 ASN A N 1
ATOM 3020 C CA . ASN A 1 190 ? -18.947 -17.400 26.173 1.00 15.89 185 ASN A CA 1
ATOM 3021 C C . ASN A 1 190 ? -18.116 -18.655 26.450 1.00 17.51 185 ASN A C 1
ATOM 3022 O O . ASN A 1 190 ? -17.857 -19.016 27.608 1.00 17.75 185 ASN A O 1
ATOM 3033 N N . SER A 1 191 ? -17.676 -19.324 25.380 1.00 14.50 186 SER A N 1
ATOM 3034 C CA . SER A 1 191 ? -16.912 -20.574 25.474 1.00 13.14 186 SER A CA 1
ATOM 3035 C C . SER A 1 191 ? -15.648 -20.461 24.636 1.00 12.45 186 SER A C 1
ATOM 3036 O O . SER A 1 191 ? -15.478 -21.181 23.641 1.00 12.14 186 SER A O 1
ATOM 3044 N N . PRO A 1 192 ? -14.720 -19.584 25.011 1.00 12.36 187 PRO A N 1
ATOM 3045 C CA . PRO A 1 192 ? -13.503 -19.419 24.201 1.00 12.93 187 PRO A CA 1
ATOM 3046 C C . PRO A 1 192 ? -12.676 -20.695 24.108 1.00 11.76 187 PRO A C 1
ATOM 3047 O O . PRO A 1 192 ? -12.056 -20.934 23.061 1.00 12.44 187 PRO A O 1
ATOM 3058 N N . GLU A 1 193 ? -12.616 -21.513 25.162 1.00 12.42 188 GLU A N 1
ATOM 3059 C CA . GLU A 1 193 ? -11.825 -22.737 25.051 1.00 12.42 188 GLU A CA 1
ATOM 3060 C C . GLU A 1 193 ? -12.404 -23.683 24.009 1.00 11.80 188 GLU A C 1
ATOM 3061 O O . GLU A 1 193 ? -11.657 -24.314 23.255 1.00 12.24 188 GLU A O 1
ATOM 3073 N N . GLU A 1 194 ? -13.733 -23.810 23.952 1.00 11.93 189 GLU A N 1
ATOM 3074 C CA . GLU A 1 194 ? -14.359 -24.646 22.940 1.00 10.52 189 GLU A CA 1
ATOM 3075 C C . GLU A 1 194 ? -14.090 -24.096 21.546 1.00 10.73 189 GLU A C 1
ATOM 3076 O O . GLU A 1 194 ? -13.808 -24.852 20.607 1.00 12.18 189 GLU A O 1
ATOM 3088 N N . ALA A 1 195 ? -14.116 -22.774 21.411 1.00 11.39 190 ALA A N 1
ATOM 3089 C CA . ALA A 1 195 ? -13.847 -22.138 20.126 1.00 10.40 190 ALA A CA 1
ATOM 3090 C C . ALA A 1 195 ? -12.439 -22.451 19.639 1.00 11.91 190 ALA A C 1
ATOM 3091 O O . ALA A 1 195 ? -12.223 -22.745 18.460 1.00 11.79 190 ALA A O 1
ATOM 3098 N N . ILE A 1 196 ? -11.459 -22.325 20.538 1.00 11.63 191 ILE A N 1
ATOM 3099 C CA . ILE A 1 196 ? -10.059 -22.586 20.200 1.00 11.93 191 ILE A CA 1
ATOM 3100 C C . ILE A 1 196 ? -9.856 -24.065 19.882 1.00 11.65 191 ILE A C 1
ATOM 3101 O O . ILE A 1 196 ? -9.212 -24.415 18.887 1.00 13.50 191 ILE A O 1
ATOM 3117 N N . SER A 1 197 ? -10.414 -24.957 20.704 1.00 11.40 192 SER A N 1
ATOM 3118 C CA A SER A 1 197 ? -10.264 -26.389 20.451 0.55 12.00 192 SER A CA 1
ATOM 3119 C CA B SER A 1 197 ? -10.260 -26.385 20.449 0.45 12.00 192 SER A CA 1
ATOM 3120 C C . SER A 1 197 ? -10.853 -26.771 19.102 1.00 13.77 192 SER A C 1
ATOM 3121 O O . SER A 1 197 ? -10.248 -27.536 18.339 1.00 13.47 192 SER A O 1
ATOM 3136 N N . LEU A 1 198 ? -12.037 -26.250 18.783 1.00 13.02 193 LEU A N 1
ATOM 3137 C CA . LEU A 1 198 ? -12.648 -26.586 17.506 1.00 12.32 193 LEU A CA 1
ATOM 3138 C C . LEU A 1 198 ? -11.805 -26.068 16.346 1.00 11.25 193 LEU A C 1
ATOM 3139 O O . LEU A 1 198 ? -11.591 -26.775 15.351 1.00 11.99 193 LEU A O 1
ATOM 3155 N N . ALA A 1 199 ? -11.339 -24.829 16.429 1.00 12.69 194 ALA A N 1
ATOM 3156 C CA . ALA A 1 199 ? -10.552 -24.293 15.322 1.00 12.14 194 ALA A CA 1
ATOM 3157 C C . ALA A 1 199 ? -9.272 -25.096 15.117 1.00 12.38 194 ALA A C 1
ATOM 3158 O O . ALA A 1 199 ? -8.896 -25.391 13.971 1.00 13.34 194 ALA A O 1
ATOM 3165 N N . LYS A 1 200 ? -8.606 -25.467 16.217 1.00 12.21 195 LYS A N 1
ATOM 3166 C CA . LYS A 1 200 ? -7.350 -26.200 16.112 1.00 13.05 195 LYS A CA 1
ATOM 3167 C C . LYS A 1 200 ? -7.574 -27.600 15.550 1.00 11.76 195 LYS A C 1
ATOM 3168 O O . LYS A 1 200 ? -6.845 -28.044 14.648 1.00 14.35 195 LYS A O 1
ATOM 3187 N N . THR A 1 201 ? -8.544 -28.343 16.090 1.00 11.58 196 THR A N 1
ATOM 3188 C CA A THR A 1 201 ? -8.790 -29.690 15.579 0.55 12.88 196 THR A CA 1
ATOM 3189 C CA B THR A 1 201 ? -8.769 -29.692 15.572 0.45 12.93 196 THR A CA 1
ATOM 3190 C C . THR A 1 201 ? -9.200 -29.652 14.110 1.00 12.87 196 THR A C 1
ATOM 3191 O O . THR A 1 201 ? -8.762 -30.487 13.297 1.00 12.97 196 THR A O 1
ATOM 3212 N N . THR A 1 202 ? -10.041 -28.685 13.742 1.00 11.58 197 THR A N 1
ATOM 3213 C CA . THR A 1 202 ? -10.456 -28.573 12.348 1.00 12.64 197 THR A CA 1
ATOM 3214 C C . THR A 1 202 ? -9.252 -28.309 11.455 1.00 12.65 197 THR A C 1
ATOM 3215 O O . THR A 1 202 ? -9.081 -28.955 10.408 1.00 12.38 197 THR A O 1
ATOM 3226 N N . PHE A 1 203 ? -8.387 -27.376 11.868 1.00 12.31 198 PHE A N 1
ATOM 3227 C CA . PHE A 1 203 ? -7.204 -27.053 11.079 1.00 12.06 198 PHE A CA 1
ATOM 3228 C C . PHE A 1 203 ? -6.313 -28.278 10.921 1.00 13.97 198 PHE A C 1
ATOM 3229 O O . PHE A 1 203 ? -5.849 -28.584 9.817 1.00 12.85 198 PHE A O 1
ATOM 3246 N N . ASP A 1 204 ? -6.059 -28.986 12.019 1.00 13.46 199 ASP A N 1
ATOM 3247 C CA . ASP A 1 204 ? -5.108 -30.089 11.991 1.00 13.70 199 ASP A CA 1
ATOM 3248 C C . ASP A 1 204 ? -5.638 -31.249 11.161 1.00 14.55 199 ASP A C 1
ATOM 3249 O O . ASP A 1 204 ? -4.881 -31.902 10.429 1.00 15.39 199 ASP A O 1
ATOM 3258 N N . GLU A 1 205 ? -6.928 -31.526 11.250 1.00 12.92 200 GLU A N 1
ATOM 3259 C CA . GLU A 1 205 ? -7.493 -32.627 10.479 1.00 12.46 200 GLU A CA 1
ATOM 3260 C C . GLU A 1 205 ? -7.537 -32.308 8.993 1.00 13.12 200 GLU A C 1
ATOM 3261 O O . GLU A 1 205 ? -7.347 -33.204 8.152 1.00 14.47 200 GLU A O 1
ATOM 3273 N N . ALA A 1 206 ? -7.755 -31.041 8.644 1.00 12.71 201 ALA A N 1
ATOM 3274 C CA . ALA A 1 206 ? -7.670 -30.646 7.243 1.00 11.39 201 ALA A CA 1
ATOM 3275 C C . ALA A 1 206 ? -6.237 -30.763 6.724 1.00 13.29 201 ALA A C 1
ATOM 3276 O O . ALA A 1 206 ? -6.002 -31.286 5.625 1.00 12.66 201 ALA A O 1
ATOM 3283 N N . MET A 1 207 ? -5.271 -30.277 7.509 1.00 12.20 202 MET A N 1
ATOM 3284 C CA A MET A 1 207 ? -3.878 -30.362 7.091 0.70 12.77 202 MET A CA 1
ATOM 3285 C CA B MET A 1 207 ? -3.849 -30.383 7.171 0.30 12.78 202 MET A CA 1
ATOM 3286 C C . MET A 1 207 ? -3.505 -31.789 6.707 1.00 12.35 202 MET A C 1
ATOM 3287 O O . MET A 1 207 ? -2.840 -31.999 5.679 1.00 12.68 202 MET A O 1
ATOM 3314 N N . ALA A 1 208 ? -3.926 -32.769 7.496 1.00 12.17 203 ALA A N 1
ATOM 3315 C CA . ALA A 1 208 ? -3.565 -34.152 7.271 1.00 12.78 203 ALA A CA 1
ATOM 3316 C C . ALA A 1 208 ? -4.202 -34.755 6.036 1.00 13.60 203 ALA A C 1
ATOM 3317 O O . ALA A 1 208 ? -3.750 -35.815 5.586 1.00 15.33 203 ALA A O 1
ATOM 3324 N N . ASP A 1 209 ? -5.231 -34.124 5.467 1.00 11.98 204 ASP A N 1
ATOM 3325 C CA . ASP A 1 209 ? -5.961 -34.618 4.301 1.00 12.96 204 ASP A CA 1
ATOM 3326 C C . ASP A 1 209 ? -5.602 -33.857 3.025 1.00 12.36 204 ASP A C 1
ATOM 3327 O O . ASP A 1 209 ? -6.045 -34.253 1.945 1.00 12.46 204 ASP A O 1
ATOM 3336 N N . LEU A 1 210 ? -4.791 -32.799 3.114 1.00 11.55 205 LEU A N 1
ATOM 3337 C CA . LEU A 1 210 ? -4.450 -32.016 1.929 1.00 12.83 205 LEU A CA 1
ATOM 3338 C C . LEU A 1 210 ? -3.765 -32.860 0.860 1.00 13.38 205 LEU A C 1
ATOM 3339 O O . LEU A 1 210 ? -3.883 -32.553 -0.332 1.00 12.83 205 LEU A O 1
ATOM 3355 N N . HIS A 1 211 ? -3.039 -33.911 1.264 1.00 12.34 206 HIS A N 1
ATOM 3356 C CA . HIS A 1 211 ? -2.263 -34.703 0.313 1.00 12.89 206 HIS A CA 1
ATOM 3357 C C . HIS A 1 211 ? -3.149 -35.395 -0.710 1.00 14.00 206 HIS A C 1
ATOM 3358 O O . HIS A 1 211 ? -2.647 -35.816 -1.762 1.00 15.73 206 HIS A O 1
ATOM 3372 N N . THR A 1 212 ? -4.455 -35.524 -0.427 1.00 13.00 207 THR A N 1
ATOM 3373 C CA . THR A 1 212 ? -5.377 -36.226 -1.315 1.00 14.79 207 THR A CA 1
ATOM 3374 C C . THR A 1 212 ? -5.918 -35.345 -2.428 1.00 12.76 207 THR A C 1
ATOM 3375 O O . THR A 1 212 ? -6.608 -35.872 -3.311 1.00 14.74 207 THR A O 1
ATOM 3386 N N . LEU A 1 213 ? -5.656 -34.042 -2.393 1.00 12.53 208 LEU A N 1
ATOM 3387 C CA . LEU A 1 213 ? -6.341 -33.050 -3.206 1.00 13.26 208 LEU A CA 1
ATOM 3388 C C . LEU A 1 213 ? -5.562 -32.636 -4.447 1.00 16.24 208 LEU A C 1
ATOM 3389 O O . LEU A 1 213 ? -4.325 -32.644 -4.475 1.00 16.53 208 LEU A O 1
ATOM 3405 N N . SER A 1 214 ? -6.318 -32.224 -5.464 1.00 14.59 209 SER A N 1
ATOM 3406 C CA . SER A 1 214 ? -5.763 -31.535 -6.611 1.00 15.04 209 SER A CA 1
ATOM 3407 C C . SER A 1 214 ? -5.255 -30.153 -6.214 1.00 15.99 209 SER A C 1
ATOM 3408 O O . SER A 1 214 ? -5.539 -29.631 -5.125 1.00 16.14 209 SER A O 1
ATOM 3416 N N . GLU A 1 215 ? -4.520 -29.525 -7.144 1.00 16.15 210 GLU A N 1
ATOM 3417 C CA . GLU A 1 215 ? -4.030 -28.174 -6.906 1.00 18.07 210 GLU A CA 1
ATOM 3418 C C . GLU A 1 215 ? -5.179 -27.213 -6.637 1.00 19.24 210 GLU A C 1
ATOM 3419 O O . GLU A 1 215 ? -5.092 -26.365 -5.738 1.00 18.74 210 GLU A O 1
ATOM 3431 N N . ASP A 1 216 ? -6.257 -27.313 -7.417 1.00 18.36 211 ASP A N 1
ATOM 3432 C CA . ASP A 1 216 ? -7.350 -26.363 -7.252 1.00 20.18 211 ASP A CA 1
ATOM 3433 C C . ASP A 1 216 ? -8.092 -26.586 -5.934 1.00 15.14 211 ASP A C 1
ATOM 3434 O O . ASP A 1 216 ? -8.456 -25.618 -5.259 1.00 16.67 211 ASP A O 1
ATOM 3443 N N . SER A 1 217 ? -8.325 -27.842 -5.554 1.00 16.06 212 SER A N 1
ATOM 3444 C CA . SER A 1 217 ? -8.982 -28.114 -4.276 1.00 14.74 212 SER A CA 1
ATOM 3445 C C . SER A 1 217 ? -8.093 -27.695 -3.108 1.00 15.52 212 SER A C 1
ATOM 3446 O O . SER A 1 217 ? -8.577 -27.163 -2.102 1.00 14.86 212 SER A O 1
ATOM 3454 N N . TYR A 1 218 ? -6.787 -27.924 -3.235 1.00 14.30 213 TYR A N 1
ATOM 3455 C CA A TYR A 1 218 ? -5.829 -27.484 -2.225 0.51 13.87 213 TYR A CA 1
ATOM 3456 C CA B TYR A 1 218 ? -5.842 -27.484 -2.218 0.49 13.85 213 TYR A CA 1
ATOM 3457 C C . TYR A 1 218 ? -5.926 -25.982 -1.994 1.00 13.66 213 TYR A C 1
ATOM 3458 O O . TYR A 1 218 ? -5.916 -25.519 -0.843 1.00 14.18 213 TYR A O 1
ATOM 3493 N N . LYS A 1 219 ? -6.015 -25.204 -3.081 1.00 15.74 214 LYS A N 1
ATOM 3494 C CA A LYS A 1 219 ? -6.156 -23.762 -2.933 0.38 15.95 214 LYS A CA 1
ATOM 3495 C CA B LYS A 1 219 ? -6.156 -23.761 -2.933 0.62 15.94 214 LYS A CA 1
ATOM 3496 C C . LYS A 1 219 ? -7.430 -23.413 -2.174 1.00 14.43 214 LYS A C 1
ATOM 3497 O O . LYS A 1 219 ? -7.409 -22.574 -1.267 1.00 16.26 214 LYS A O 1
ATOM 3510 N N . ASP A 1 220 ? -8.543 -24.070 -2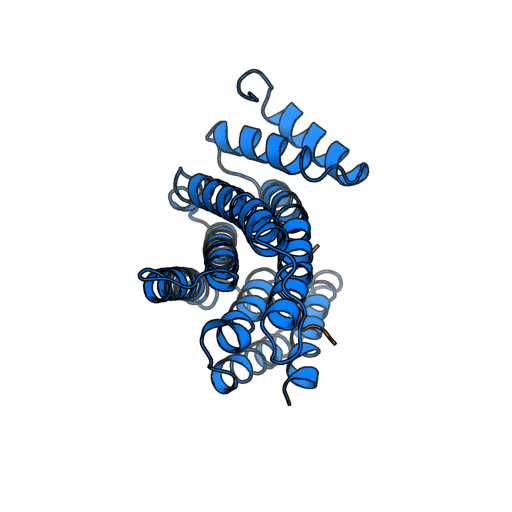.515 1.00 13.90 215 ASP A N 1
ATOM 3511 C CA . ASP A 1 220 ? -9.810 -23.763 -1.860 1.00 15.70 215 ASP A CA 1
ATOM 3512 C C . ASP A 1 220 ? -9.744 -24.070 -0.366 1.00 15.81 215 ASP A C 1
ATOM 3513 O O . ASP A 1 220 ? -10.184 -23.271 0.472 1.00 16.00 215 ASP A O 1
ATOM 3522 N N . SER A 1 221 ? -9.238 -25.247 -0.015 1.00 13.46 216 SER A N 1
ATOM 3523 C CA . SER A 1 221 ? -9.208 -25.655 1.382 1.00 13.64 216 SER A CA 1
ATOM 3524 C C . SER A 1 221 ? -8.226 -24.824 2.201 1.00 12.62 216 SER A C 1
ATOM 3525 O O . SER A 1 221 ? -8.541 -24.419 3.328 1.00 13.32 216 SER A O 1
ATOM 3533 N N . THR A 1 222 ? -7.030 -24.566 1.662 1.00 12.60 217 THR A N 1
ATOM 3534 C CA . THR A 1 222 ? -6.048 -23.809 2.432 1.00 12.90 217 THR A CA 1
ATOM 3535 C C . THR A 1 222 ? -6.489 -22.369 2.667 1.00 13.05 217 THR A C 1
ATOM 3536 O O . THR A 1 222 ? -6.113 -21.782 3.686 1.00 14.49 217 THR A O 1
ATOM 3547 N N . LEU A 1 223 ? -7.292 -21.790 1.765 1.00 13.16 218 LEU A N 1
ATOM 3548 C CA . LEU A 1 223 ? -7.796 -20.439 2.016 1.00 15.08 218 LEU A CA 1
ATOM 3549 C C . LEU A 1 223 ? -8.620 -20.395 3.300 1.00 15.48 218 LEU A C 1
ATOM 3550 O O . LEU A 1 223 ? -8.476 -19.475 4.115 1.00 15.08 218 LEU A O 1
ATOM 3566 N N . ILE A 1 224 ? -9.488 -21.379 3.498 1.00 13.15 219 ILE A N 1
ATOM 3567 C CA . ILE A 1 224 ? -10.325 -21.370 4.693 1.00 13.45 219 ILE A CA 1
ATOM 3568 C C . ILE A 1 224 ? -9.524 -21.773 5.919 1.00 14.07 219 ILE A C 1
ATOM 3569 O O . ILE A 1 224 ? -9.749 -21.261 7.021 1.00 13.51 219 ILE A O 1
ATOM 3585 N N . MET A 1 225 ? -8.575 -22.699 5.761 1.00 13.23 220 MET A N 1
ATOM 3586 C CA . MET A 1 225 ? -7.693 -23.014 6.877 1.00 12.71 220 MET A CA 1
ATOM 3587 C C . MET A 1 225 ? -6.983 -21.766 7.397 1.00 12.99 220 MET A C 1
ATOM 3588 O O . MET A 1 225 ? -6.743 -21.640 8.607 1.00 13.33 220 MET A O 1
ATOM 3602 N N . GLN A 1 226 ? -6.599 -20.850 6.489 1.00 12.45 221 GLN A N 1
ATOM 3603 C CA . GLN A 1 226 ? -5.940 -19.629 6.934 1.00 12.94 221 GLN A CA 1
ATOM 3604 C C . GLN A 1 226 ? -6.866 -18.773 7.789 1.00 12.26 221 GLN A C 1
ATOM 3605 O O . GLN A 1 226 ? -6.402 -18.115 8.722 1.00 13.70 221 GLN A O 1
ATOM 3619 N N . LEU A 1 227 ? -8.170 -18.768 7.487 1.00 12.32 222 LEU A N 1
ATOM 3620 C CA . LEU A 1 227 ? -9.121 -18.054 8.336 1.00 12.48 222 LEU A CA 1
ATOM 3621 C C . LEU A 1 227 ? -9.159 -18.652 9.736 1.00 11.70 222 LEU A C 1
ATOM 3622 O O . LEU A 1 227 ? -9.195 -17.918 10.727 1.00 13.46 222 LEU A O 1
ATOM 3638 N N . LEU A 1 228 ? -9.141 -19.986 9.839 1.00 12.78 223 LEU A N 1
ATOM 3639 C CA . LEU A 1 228 ? -9.044 -20.631 11.148 1.00 12.17 223 LEU A CA 1
ATOM 3640 C C . LEU A 1 228 ? -7.776 -20.204 11.884 1.00 12.78 223 LEU A C 1
ATOM 3641 O O . LEU A 1 228 ? -7.802 -19.903 13.082 1.00 13.47 223 LEU A O 1
ATOM 3657 N N . ARG A 1 229 ? -6.644 -20.202 11.169 1.00 12.81 224 ARG A N 1
ATOM 3658 C CA A ARG A 1 229 ? -5.386 -19.800 11.786 0.39 14.64 224 ARG A CA 1
ATOM 3659 C CA B ARG A 1 229 ? -5.376 -19.794 11.771 0.61 14.64 224 ARG A CA 1
ATOM 3660 C C . ARG A 1 229 ? -5.427 -18.340 12.215 1.00 13.66 224 ARG A C 1
ATOM 3661 O O . ARG A 1 229 ? -4.921 -17.990 13.291 1.00 15.49 224 ARG A O 1
ATOM 3702 N N . ASP A 1 230 ? -6.022 -17.473 11.394 1.00 12.87 225 ASP A N 1
ATOM 3703 C CA . ASP A 1 230 ? -6.144 -16.070 11.775 1.00 13.58 225 ASP A CA 1
ATOM 3704 C C . ASP A 1 230 ? -6.839 -15.938 13.126 1.00 14.67 225 ASP A C 1
ATOM 3705 O O . ASP A 1 230 ? -6.414 -15.162 13.990 1.00 15.79 225 ASP A O 1
ATOM 3714 N N . ASN A 1 231 ? -7.935 -16.678 13.326 1.00 13.36 226 ASN A N 1
ATOM 3715 C CA . ASN A 1 231 ? -8.641 -16.620 14.600 1.00 14.78 226 ASN A CA 1
ATOM 3716 C C . ASN A 1 231 ? -7.808 -17.208 15.730 1.00 15.89 226 ASN A C 1
ATOM 3717 O O . ASN A 1 231 ? -7.777 -16.652 16.832 1.00 15.34 226 ASN A O 1
ATOM 3728 N N . LEU A 1 232 ? -7.129 -18.332 15.491 1.00 14.17 227 LEU A N 1
ATOM 3729 C CA . LEU A 1 232 ? -6.282 -18.887 16.538 1.00 14.04 227 LEU A CA 1
ATOM 3730 C C . LEU A 1 232 ? -5.196 -17.902 16.952 1.00 16.92 227 LEU A C 1
ATOM 3731 O O . LEU A 1 232 ? -4.876 -17.787 18.141 1.00 17.07 227 LEU A O 1
ATOM 3747 N N . THR A 1 233 ? -4.613 -17.191 15.989 1.00 15.38 228 THR A N 1
ATOM 3748 C CA . THR A 1 233 ? -3.593 -16.194 16.324 1.00 18.09 228 THR A CA 1
ATOM 3749 C C . THR A 1 233 ? -4.185 -15.043 17.126 1.00 17.78 228 THR A C 1
ATOM 3750 O O . THR A 1 233 ? -3.555 -14.536 18.064 1.00 20.89 228 THR A O 1
ATOM 3761 N N . LEU A 1 234 ? -5.393 -14.614 16.781 1.00 16.41 229 LEU A N 1
ATOM 3762 C CA . LEU A 1 234 ? -6.022 -13.531 17.526 1.00 16.50 229 LEU A CA 1
ATOM 3763 C C . LEU A 1 234 ? -6.388 -13.952 18.943 1.00 18.20 229 LEU A C 1
ATOM 3764 O O . LEU A 1 234 ? -6.324 -13.131 19.872 1.00 20.68 229 LEU A O 1
ATOM 3780 N N . TRP A 1 235 ? -6.755 -15.219 19.137 1.00 17.78 230 TRP A N 1
ATOM 3781 C CA . TRP A 1 235 ? -7.358 -15.676 20.377 1.00 17.91 230 TRP A CA 1
ATOM 3782 C C . TRP A 1 235 ? -6.363 -16.283 21.351 1.00 20.00 230 TRP A C 1
ATOM 3783 O O . TRP A 1 235 ? -6.741 -16.580 22.486 1.00 22.70 230 TRP A O 1
ATOM 3804 N N . THR A 1 236 ? -5.126 -16.510 20.930 1.00 24.54 231 THR A N 1
ATOM 3805 C CA . THR A 1 236 ? -4.124 -17.126 21.786 1.00 24.83 231 THR A CA 1
ATOM 3806 C C . THR A 1 236 ? -2.867 -16.263 21.855 1.00 34.13 231 THR A C 1
ATOM 3807 O O . THR A 1 236 ? -1.837 -16.688 22.379 0.79 39.81 231 THR A O 1
ATOM 3819 N N . ARG B 2 2 ? -7.888 -7.250 12.719 1.00 57.96 175 ARG B N 1
ATOM 3820 C CA . ARG B 2 2 ? -8.047 -7.372 14.162 1.00 51.90 175 ARG B CA 1
ATOM 3821 C C . ARG B 2 2 ? -9.447 -7.861 14.539 1.00 45.45 175 ARG B C 1
ATOM 3822 O O . ARG B 2 2 ? -9.685 -8.232 15.690 1.00 53.68 175 ARG B O 1
ATOM 3825 N N . ARG B 2 3 ? -10.375 -7.843 13.582 1.00 38.54 176 ARG B N 1
ATOM 3826 C CA . ARG B 2 3 ? -11.685 -8.456 13.773 1.00 29.05 176 ARG B CA 1
ATOM 3827 C C . ARG B 2 3 ? -11.601 -9.925 13.367 1.00 24.82 176 ARG B C 1
ATOM 3828 O O . ARG B 2 3 ? -11.084 -10.250 12.292 1.00 28.05 176 ARG B O 1
ATOM 3849 N N . ARG B 2 4 ? -12.095 -10.806 14.236 1.00 19.72 177 ARG B N 1
ATOM 3850 C CA . ARG B 2 4 ? -12.061 -12.239 13.957 1.00 18.86 177 ARG B CA 1
ATOM 3851 C C . ARG B 2 4 ? -12.761 -12.545 12.636 1.00 20.79 177 ARG B C 1
ATOM 3852 O O . ARG B 2 4 ? -13.672 -11.826 12.202 1.00 19.41 177 ARG B O 1
ATOM 3873 N N . LYS B 2 5 ? -12.347 -13.647 12.014 1.00 16.16 178 LYS B N 1
ATOM 3874 C CA . LYS B 2 5 ? -12.905 -14.045 10.735 1.00 15.84 178 LYS B CA 1
ATOM 3875 C C . LYS B 2 5 ? -14.108 -14.960 10.848 1.00 16.61 178 LYS B C 1
ATOM 3876 O O . LYS B 2 5 ? -14.122 -15.870 11.674 1.00 16.42 178 LYS B O 1
ATOM 3907 N N . CYS B 2 7 ? -17.053 -16.917 7.858 1.00 15.76 180 CYS B N 1
ATOM 3908 C CA . CYS B 2 7 ? -17.048 -17.392 6.487 1.00 17.59 180 CYS B CA 1
ATOM 3909 C C . CYS B 2 7 ? -17.767 -16.448 5.529 0.82 16.33 180 CYS B C 1
ATOM 3910 O O . CYS B 2 7 ? -19.004 -16.360 5.551 1.00 20.64 180 CYS B O 1
ATOM 3917 N N . GLN B 2 8 ? -16.987 -15.767 4.671 1.00 22.85 181 GLN B N 1
ATOM 3918 C CA . GLN B 2 8 ? -17.536 -14.703 3.825 1.00 26.75 181 GLN B CA 1
ATOM 3919 C C . GLN B 2 8 ? -17.017 -14.755 2.386 1.00 45.30 181 GLN B C 1
ATOM 3920 O O 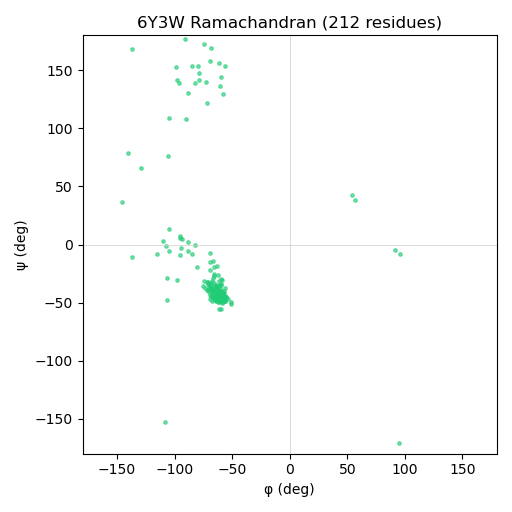. GLN B 2 8 ? -16.055 -15.436 2.081 1.00 47.67 181 GLN B O 1
ATOM 3934 N N . ALA B 2 9 ? -17.665 -13.962 1.523 1.00 38.72 182 ALA B N 1
ATOM 3935 C CA . ALA B 2 9 ? -17.476 -13.771 0.072 1.00 35.31 182 ALA B CA 1
ATOM 3936 C C . ALA B 2 9 ? -18.320 -14.712 -0.780 1.00 31.50 182 ALA B C 1
ATOM 3937 O O . ALA B 2 9 ? -17.887 -15.391 -1.673 1.00 39.28 182 ALA B O 1
#

InterPro domains:
  IPR000308 14-3-3 protein [PIRSF000868] (2-239)
  IPR000308 14-3-3 protein [PR00305] (35-64)
  IPR000308 14-3-3 protein [PR00305] (84-108)
  IPR000308 14-3-3 protein [PR00305] (115-137)
  IPR000308 14-3-3 protein [PR00305] (150-176)
  IPR000308 14-3-3 protein [PR00305] (177-203)
  IPR000308 14-3-3 protein [PR00305] (204-233)
  IPR000308 14-3-3 protein [PTHR18860] (4-234)
  IPR023409 14-3-3 protein, conserved site [PS00796] (41-51)
  IPR023409 14-3-3 protein, conserved site [PS00797] (213-232)
  IPR023410 14-3-3 domain [PF00244] (9-231)
  IPR023410 14-3-3 domain [SM00101] (3-244)
  IPR036815 14-3-3 domain superfamily [G3DSA:1.20.190.20] (1-242)
  IPR036815 14-3-3 domain superfamily [SSF48445] (1-232)
  IPR037435 14-3-3 protein sigma [cd10019] (1-242)

Sequence (242 aa):
AMGSMERASLIQKAKLAEQAERYEEDMAAFMKGAVEKGEELSNEERNNLLSVAYKNVVVGGQRAAWRVLSSSIEQKSNEEGSEEKGPEVREYREKVETEELQGVCDTVLGLLDSHLIKEEAGDAESSSRVFYLKMKGDYYRYLAEVATGDDKKRIIDSARSAYQEAMMDISKKKEMMPPTNPIIRLGLALNFSSVFHYEIANSPEEAISSLAKTTTFDEAMMADLHTLSEDSYYKKDSTLIMQLLRRDNLTLWTRRRKCQA

Solvent-accessible surface area: 12855 Å² total

B-factor: mean 19.13, std 8.86, range [6.8, 64.82]

GO terms:
  GO:0001836 release of cytochrome c from mitochondria (P, IDA)
  GO:0008630 intrinsic apoptotic signaling pathway in response to DNA damage (P, IDA)
  GO:0005515 protein binding (F, IPI)
  GO:0050815 phosphoserine residue binding (F, IDA)
  GO:0005634 nucleus (C, IDA)
  GO:0005737 cytoplasm (C, IDA)
  GO:0005829 cytosol (C, IDA)
  GO:0045824 negative regulation of innate immune response (P, IDA)
  GO:0140311 protein sequestering activity (F, IDA)
  GO:0005737 cytoplasm (C, EXP)
  GO:0005576 extracellular region (C, TAS)
  GO:0008426 protein kinase C inhibitor activity (F, TAS)
  GO:0006469 negative regulation of protein kinase activity (P, TAS)
  GO:0007165 signal transduction (P, TAS)
  GO:0005829 cytosol (C, TAS)
  GO:0042802 identical protein binding (F, IPI)
  GO:0045296 cadherin binding (F, HDA)
  GO:0070062 extracellular exosome (C, HDA)
  GO:0045785 positive regulation of cell adhesion (P, IMP)
  GO:1903829 positive regulation of protein localization (P, IMP)

Secondary structure (DSSP, 8-state):
--TTS-HHHHHHHHHHHHHTT-HHHHHHHHHHHHHT-PPPPHHHHHHHHHHHHHHHHHHHHHHHHHHHHHHHHTSTTPPP--SHHHHHHHHHHHHHHHHHHHHHHHIIIIIHHH--SHHHHHHHHHHHHHHHHHHHHH--STTHHHHHHHHHHHHHHHHHHHHHHS-TT-HHHHHHHHHHHHIIIIISS-HHHHHHHHHHHHHHHHHHGGGS-HHHHHHHHHHHHHHHHHHHHH-/-------

CATH classification: 1.20.190.20

Foldseek 3Di:
DCQPPDLVVLVVVLVVCVVVVVLVSNLVSLLSNLVVPDADDPVSLVSNCVSLCVVLVVLLVVLVVLVVVVVVCPDPPHDNPDCVSVVVSVVSLVVSLVSLVSLLVSVVVPHQVVDDDLVSNLSSLLSQLVSLLSVLVPDDDDCNVVSLVSSVVSLVVSQVSCVVHHQLQPLSNLVSLLVVLVSCVPRVVRPVVSLVSLVVSLVRNVVCLVVDDPVSNVSSVVSNVSSVVVNVVSD/DDDDPDD

Organism: Homo sapiens (NCBI:txid9606)